Protein AF-0000000080695507 (afdb_homodimer)

Organism: NCBI:txid629263

Structure (mmCIF, N/CA/C/O backbone):
data_AF-0000000080695507-model_v1
#
loop_
_entity.id
_entity.type
_entity.pdbx_description
1 polymer Oxidoreductase
#
loop_
_atom_site.group_PDB
_atom_site.id
_atom_site.type_symbol
_atom_site.label_atom_id
_atom_site.label_alt_id
_atom_site.label_comp_id
_atom_site.label_asym_id
_atom_site.label_entity_id
_atom_site.label_seq_id
_atom_site.pdbx_PDB_ins_code
_atom_site.Cartn_x
_atom_site.Cartn_y
_atom_site.Cartn_z
_atom_site.occupancy
_atom_site.B_iso_or_equiv
_atom_site.auth_seq_id
_atom_site.auth_comp_id
_atom_site.auth_asym_id
_atom_site.auth_atom_id
_atom_site.pdbx_PDB_model_num
ATOM 1 N N . MET A 1 1 ? 16.172 -5.004 -8.984 1 94.5 1 MET A N 1
ATOM 2 C CA . MET A 1 1 ? 16.5 -4.332 -7.727 1 94.5 1 MET A CA 1
ATOM 3 C C . MET A 1 1 ? 15.461 -4.664 -6.656 1 94.5 1 MET A C 1
ATOM 5 O O . MET A 1 1 ? 14.266 -4.727 -6.941 1 94.5 1 MET A O 1
ATOM 9 N N . VAL A 1 2 ? 16 -4.938 -5.422 1 96.62 2 VAL A N 1
ATOM 10 C CA . VAL A 1 2 ? 15.141 -5.344 -4.32 1 96.62 2 VAL A CA 1
ATOM 11 C C . VAL A 1 2 ? 15.328 -4.398 -3.135 1 96.62 2 VAL A C 1
ATOM 13 O O . VAL A 1 2 ? 16.453 -4.172 -2.688 1 96.62 2 VAL A O 1
ATOM 16 N N . TYR A 1 3 ? 14.297 -3.775 -2.689 1 97.5 3 TYR A N 1
ATOM 17 C CA . TYR A 1 3 ? 14.227 -3.055 -1.424 1 97.5 3 TYR A CA 1
ATOM 18 C C . TYR A 1 3 ? 13.25 -3.729 -0.467 1 97.5 3 TYR A C 1
ATOM 20 O O . TYR A 1 3 ? 12.172 -4.164 -0.875 1 97.5 3 TYR A O 1
ATOM 28 N N . ALA A 1 4 ? 13.602 -3.768 0.779 1 96.38 4 ALA A N 1
ATOM 29 C CA . ALA A 1 4 ? 12.688 -4.445 1.697 1 96.38 4 ALA A CA 1
ATOM 30 C C . ALA A 1 4 ? 12.773 -3.842 3.098 1 96.38 4 ALA A C 1
ATOM 32 O O . ALA A 1 4 ? 13.789 -3.246 3.463 1 96.38 4 ALA A O 1
ATOM 33 N N . GLU A 1 5 ? 11.703 -3.951 3.791 1 93 5 GLU A N 1
ATOM 34 C CA . GLU A 1 5 ? 11.57 -3.564 5.191 1 93 5 GLU A CA 1
ATOM 35 C C . GLU A 1 5 ? 10.984 -4.703 6.023 1 93 5 GLU A C 1
ATOM 37 O O . GLU A 1 5 ? 10.078 -5.41 5.566 1 93 5 GLU A O 1
ATOM 42 N N . LEU A 1 6 ? 11.492 -4.824 7.164 1 86.12 6 LEU A N 1
ATOM 43 C CA . LEU A 1 6 ? 10.977 -5.801 8.117 1 86.12 6 LEU A CA 1
ATOM 44 C C . LEU A 1 6 ? 10.75 -5.164 9.484 1 86.12 6 LEU A C 1
ATOM 46 O O . LEU A 1 6 ? 11.602 -4.418 9.969 1 86.12 6 LEU A O 1
ATOM 50 N N . GLN A 1 7 ? 9.57 -5.332 9.938 1 80.88 7 GLN A N 1
ATOM 51 C CA . GLN A 1 7 ? 9.25 -4.84 11.273 1 80.88 7 GLN A CA 1
ATOM 52 C C . GLN A 1 7 ? 8.859 -5.984 12.203 1 80.88 7 GLN A C 1
ATOM 54 O O . GLN A 1 7 ? 8.133 -6.898 11.797 1 80.88 7 GLN A O 1
ATOM 59 N N . PHE A 1 8 ? 9.422 -5.898 13.359 1 71.44 8 PHE A N 1
ATOM 60 C CA . PHE A 1 8 ? 9.117 -6.898 14.375 1 71.44 8 PHE A CA 1
ATOM 61 C C . PHE A 1 8 ? 8.25 -6.305 15.477 1 71.44 8 PHE A C 1
ATOM 63 O O . PHE A 1 8 ? 8.305 -5.102 15.734 1 71.44 8 PHE A O 1
ATOM 70 N N . ALA A 1 9 ? 7.188 -6.949 16.031 1 60.75 9 ALA A N 1
ATOM 71 C CA . ALA A 1 9 ? 6.348 -6.441 17.109 1 60.75 9 ALA A CA 1
ATOM 72 C C . ALA A 1 9 ? 7.191 -5.988 18.297 1 60.75 9 ALA A C 1
ATOM 74 O O . ALA A 1 9 ? 6.969 -4.906 18.859 1 60.75 9 ALA A O 1
ATOM 75 N N . ALA A 1 10 ? 7.84 -6.836 18.906 1 59.22 10 ALA A N 1
ATOM 76 C CA . ALA A 1 10 ? 8.805 -6.578 19.969 1 59.22 10 ALA A CA 1
ATOM 77 C C . ALA A 1 10 ? 10.195 -7.062 19.578 1 59.22 10 ALA A C 1
ATOM 79 O O . ALA A 1 10 ? 10.336 -8.055 18.844 1 59.22 10 ALA A O 1
ATOM 80 N N . PRO A 1 11 ? 11.086 -6.035 19.891 1 57.84 11 PRO A N 1
ATOM 81 C CA . PRO A 1 11 ? 12.461 -6.414 19.562 1 57.84 11 PRO A CA 1
ATOM 82 C C . PRO A 1 11 ? 12.742 -7.895 19.812 1 57.84 11 PRO A C 1
ATOM 84 O O . PRO A 1 11 ? 13.562 -8.5 19.125 1 57.84 11 PRO A O 1
ATOM 87 N N . GLN A 1 12 ? 12.031 -8.305 20.844 1 56.56 12 GLN A N 1
ATOM 88 C CA . GLN A 1 12 ? 12.336 -9.68 21.234 1 56.56 12 GLN A CA 1
ATOM 89 C C . GLN A 1 12 ? 11.578 -10.68 20.359 1 56.56 12 GLN A C 1
ATOM 91 O O . GLN A 1 12 ? 11.82 -11.883 20.438 1 56.56 12 GLN A O 1
ATOM 96 N N . ASP A 1 13 ? 10.727 -10.133 19.656 1 57.31 13 ASP A N 1
ATOM 97 C CA . ASP A 1 13 ? 9.867 -11.055 18.922 1 57.31 13 ASP A CA 1
ATOM 98 C C . ASP A 1 13 ? 10.562 -11.555 17.656 1 57.31 13 ASP A C 1
ATOM 100 O O . ASP A 1 13 ? 11.258 -10.789 16.969 1 57.31 13 ASP A O 1
ATOM 104 N N . GLU A 1 14 ? 10.695 -12.891 17.531 1 54.81 14 GLU A N 1
ATOM 105 C CA . GLU A 1 14 ? 11.328 -13.609 16.422 1 54.81 14 GLU A CA 1
ATOM 106 C C . GLU A 1 14 ? 10.5 -13.508 15.148 1 54.81 14 GLU A C 1
ATOM 108 O O . GLU A 1 14 ? 11.031 -13.633 14.047 1 54.81 14 GLU A O 1
ATOM 113 N N . LEU A 1 15 ? 9.312 -13.328 15.336 1 55.72 15 LEU A N 1
ATOM 114 C CA . LEU A 1 15 ? 8.5 -13.414 14.125 1 55.72 15 LEU A CA 1
ATOM 115 C C . LEU A 1 15 ? 8.297 -12.031 13.516 1 55.72 15 LEU A C 1
ATOM 117 O O . LEU A 1 15 ? 8.008 -11.062 14.219 1 55.72 15 LEU A O 1
ATOM 121 N N . ASP A 1 16 ? 8.75 -11.961 12.359 1 56.75 16 ASP A N 1
ATOM 122 C CA . 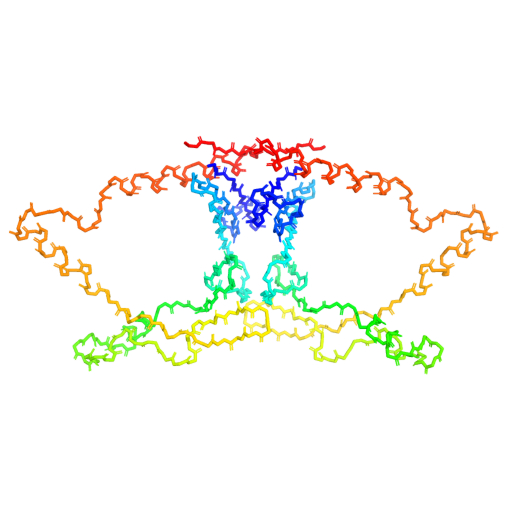ASP A 1 16 ? 8.43 -10.773 11.57 1 56.75 16 ASP A CA 1
ATOM 123 C C . ASP A 1 16 ? 6.934 -10.492 11.578 1 56.75 16 ASP A C 1
ATOM 125 O O . ASP A 1 16 ? 6.125 -11.391 11.32 1 56.75 16 ASP A O 1
ATOM 129 N N . HIS A 1 17 ? 6.57 -9.336 12.031 1 75.06 17 HIS A N 1
ATOM 130 C CA . HIS A 1 17 ? 5.137 -9.109 12.133 1 75.06 17 HIS A CA 1
ATOM 131 C C . HIS A 1 17 ? 4.625 -8.297 10.945 1 75.06 17 HIS A C 1
ATOM 133 O O . HIS A 1 17 ? 3.449 -8.398 10.578 1 75.06 17 HIS A O 1
ATOM 139 N N . THR A 1 18 ? 5.488 -7.508 10.375 1 82.94 18 THR A N 1
ATOM 140 C CA . THR A 1 18 ? 5.09 -6.75 9.195 1 82.94 18 THR A CA 1
ATOM 141 C C . THR A 1 18 ? 6.254 -6.625 8.219 1 82.94 18 THR A C 1
ATOM 143 O O . THR A 1 18 ? 7.398 -6.418 8.633 1 82.94 18 THR A O 1
ATOM 146 N N . PHE A 1 19 ? 6.027 -6.906 6.914 1 89.62 19 PHE A N 1
ATOM 147 C CA . PHE A 1 19 ? 7.086 -6.746 5.922 1 89.62 19 PHE A CA 1
ATOM 148 C C . PHE A 1 19 ? 6.582 -5.973 4.711 1 89.62 19 PHE A C 1
ATOM 150 O O . PHE A 1 19 ? 5.375 -5.93 4.453 1 89.62 19 PHE A O 1
ATOM 157 N N . PHE A 1 20 ? 7.469 -5.344 4.051 1 93.31 20 PHE A N 1
ATOM 158 C CA . PHE A 1 20 ? 7.281 -4.691 2.76 1 93.31 20 PHE A CA 1
ATOM 159 C C . PHE A 1 20 ? 8.453 -4.984 1.827 1 93.31 20 PHE A C 1
ATOM 161 O O . PHE A 1 20 ? 9.609 -4.906 2.236 1 93.31 20 PHE A O 1
ATOM 168 N N . VAL A 1 21 ? 8.133 -5.391 0.614 1 95.94 21 VAL A N 1
ATOM 169 C CA . VAL A 1 21 ? 9.148 -5.629 -0.401 1 95.94 21 VAL A CA 1
ATOM 170 C C . VAL A 1 21 ? 8.781 -4.891 -1.687 1 95.94 21 VAL A C 1
ATOM 172 O O . VAL A 1 21 ? 7.641 -4.965 -2.146 1 95.94 21 VAL A O 1
ATOM 175 N N . SER A 1 22 ? 9.742 -4.176 -2.203 1 96.88 22 SER A N 1
ATOM 176 C CA . SER A 1 22 ? 9.617 -3.559 -3.52 1 96.88 22 SER A CA 1
ATOM 177 C C . SER A 1 22 ? 10.594 -4.172 -4.512 1 96.88 22 SER A C 1
ATOM 179 O O . SER A 1 22 ? 11.797 -4.25 -4.234 1 96.88 22 SER A O 1
ATOM 181 N N . LEU A 1 23 ? 10.055 -4.637 -5.609 1 96.62 23 LEU A N 1
ATOM 182 C CA . LEU A 1 23 ? 10.852 -5.215 -6.684 1 96.62 23 LEU A CA 1
ATOM 183 C C . LEU A 1 23 ? 10.758 -4.363 -7.945 1 96.62 23 LEU A C 1
ATOM 185 O O . LEU A 1 23 ? 9.664 -4.098 -8.445 1 96.62 23 LEU A O 1
ATOM 189 N N . SER A 1 24 ? 11.883 -3.924 -8.398 1 94.38 24 SER A N 1
ATOM 190 C CA . SER A 1 24 ? 11.961 -3.303 -9.719 1 94.38 24 SER A CA 1
ATOM 191 C C . SER A 1 24 ? 12.484 -4.285 -10.758 1 94.38 24 SER A C 1
ATOM 193 O O . SER A 1 24 ? 13.625 -4.738 -10.68 1 94.38 24 SER A O 1
ATOM 195 N N . HIS A 1 25 ? 11.602 -4.527 -11.742 1 94.44 25 HIS A N 1
ATOM 196 C CA . HIS A 1 25 ? 11.938 -5.527 -12.742 1 94.44 25 HIS A CA 1
ATOM 197 C C . HIS A 1 25 ? 12.602 -4.891 -13.961 1 94.44 25 HIS A C 1
ATOM 199 O O . HIS A 1 25 ? 12.422 -3.697 -14.219 1 94.44 25 HIS A O 1
ATOM 205 N N . ALA A 1 26 ? 13.312 -5.754 -14.727 1 92.12 26 ALA A N 1
ATOM 206 C CA . ALA A 1 26 ? 14 -5.293 -15.93 1 92.12 26 ALA A CA 1
ATOM 207 C C . ALA A 1 26 ? 13.008 -4.734 -16.938 1 92.12 26 ALA A C 1
ATOM 209 O O . ALA A 1 26 ? 13.352 -3.85 -17.734 1 92.12 26 ALA A O 1
ATOM 210 N N . SER A 1 27 ? 11.812 -5.137 -16.984 1 91 27 SER A N 1
ATOM 211 C CA . SER A 1 27 ? 10.766 -4.723 -17.922 1 91 27 SER A CA 1
ATOM 212 C C . SER A 1 27 ? 10.266 -3.318 -17.609 1 91 27 SER A C 1
ATOM 214 O O . SER A 1 27 ? 9.523 -2.729 -18.391 1 91 27 SER A O 1
ATOM 216 N N . GLY A 1 28 ? 10.594 -2.777 -16.422 1 88.31 28 GLY A N 1
ATOM 217 C CA . GLY A 1 28 ? 10.078 -1.486 -15.992 1 88.31 28 GLY A CA 1
ATOM 218 C C . GLY A 1 28 ? 8.945 -1.6 -14.992 1 88.31 28 GLY A C 1
ATOM 219 O O . GLY A 1 28 ? 8.523 -0.601 -14.398 1 88.31 28 GLY A O 1
ATOM 220 N N . VAL A 1 29 ? 8.461 -2.775 -14.797 1 91.25 29 VAL A N 1
ATOM 221 C CA . VAL A 1 29 ? 7.367 -3.014 -13.859 1 91.25 29 VAL A CA 1
ATOM 222 C C . VAL A 1 29 ? 7.891 -2.969 -12.43 1 91.25 29 VAL A C 1
ATOM 224 O O . VAL A 1 29 ? 8.992 -3.445 -12.156 1 91.25 29 VAL A O 1
ATOM 227 N N . THR A 1 30 ? 7.152 -2.354 -11.547 1 93.12 30 THR A N 1
ATOM 228 C CA . THR A 1 30 ? 7.438 -2.396 -10.117 1 93.12 30 THR A CA 1
ATOM 229 C C . THR A 1 30 ? 6.398 -3.238 -9.383 1 93.12 30 THR A C 1
ATOM 231 O O . THR A 1 30 ? 5.195 -3.094 -9.617 1 93.12 30 THR A O 1
ATOM 234 N N . SER A 1 31 ? 6.848 -4.168 -8.539 1 95.44 31 SER A N 1
ATOM 235 C CA . SER A 1 31 ? 5.965 -4.973 -7.695 1 95.44 31 SER A CA 1
ATOM 236 C C . SER A 1 31 ? 6.156 -4.645 -6.219 1 95.44 31 SER A C 1
ATOM 238 O O . SER A 1 31 ? 7.289 -4.586 -5.734 1 95.44 31 SER A O 1
ATOM 240 N N . HIS A 1 32 ? 5.066 -4.395 -5.562 1 94.38 32 HIS A N 1
ATOM 241 C CA . HIS A 1 32 ? 5.07 -4.234 -4.113 1 94.38 32 HIS A CA 1
ATOM 242 C C . HIS A 1 32 ? 4.406 -5.422 -3.424 1 94.38 32 HIS A C 1
ATOM 244 O O . HIS A 1 32 ? 3.301 -5.82 -3.795 1 94.38 32 HIS A O 1
ATOM 250 N N . LEU A 1 33 ? 5.082 -5.984 -2.484 1 93.44 33 LEU A N 1
ATOM 251 C CA . LEU A 1 33 ? 4.551 -7.047 -1.637 1 93.44 33 LEU A CA 1
ATOM 252 C C . LEU A 1 33 ? 4.559 -6.629 -0.171 1 93.44 33 LEU A C 1
ATOM 254 O O . LEU A 1 33 ? 5.543 -6.066 0.314 1 93.44 33 LEU A O 1
ATOM 258 N N . SER A 1 34 ? 3.418 -6.809 0.44 1 90.31 34 SER A N 1
ATOM 259 C CA . SER A 1 34 ? 3.385 -6.488 1.864 1 90.31 34 SER A CA 1
ATOM 260 C C . SER A 1 34 ? 2.51 -7.477 2.629 1 90.31 34 SER A C 1
ATOM 262 O O . SER A 1 34 ? 1.665 -8.156 2.039 1 90.31 34 SER A O 1
ATOM 264 N N . GLY A 1 35 ? 2.82 -7.582 3.873 1 85.44 35 GLY A N 1
ATOM 265 C CA . GLY A 1 35 ? 2.055 -8.422 4.777 1 85.44 35 GLY A CA 1
ATOM 266 C C . GLY A 1 35 ? 2.268 -8.078 6.238 1 85.44 35 GLY A C 1
ATOM 267 O O . GLY A 1 35 ? 3.307 -7.531 6.609 1 85.44 35 GLY A O 1
ATOM 268 N N . SER A 1 36 ? 1.213 -8.359 7.043 1 80.25 36 SER A N 1
ATOM 269 C CA . SER A 1 36 ? 1.308 -8.117 8.477 1 80.25 36 SER A CA 1
ATOM 270 C C . SER A 1 36 ? 0.531 -9.172 9.266 1 80.25 36 SER A C 1
ATOM 272 O O . SER A 1 36 ? -0.585 -9.531 8.891 1 80.25 36 SER A O 1
ATOM 274 N N . CYS A 1 37 ? 1.239 -9.68 10.219 1 74.5 37 CYS A N 1
ATOM 275 C CA . CYS A 1 37 ? 0.566 -10.625 11.109 1 74.5 37 CYS A CA 1
ATOM 276 C C . CYS A 1 37 ? -0.162 -9.891 12.227 1 74.5 37 CYS A C 1
ATOM 278 O O . CYS A 1 37 ? -0.832 -10.523 13.055 1 74.5 37 CYS A O 1
ATOM 280 N N . LEU A 1 38 ? 0.01 -8.617 12.398 1 68.56 38 LEU A N 1
ATOM 281 C CA . LEU A 1 38 ? -0.544 -7.867 13.516 1 68.56 38 LEU A CA 1
ATOM 282 C C . LEU A 1 38 ? -1.944 -7.359 13.188 1 68.56 38 LEU A C 1
ATOM 284 O O . LEU A 1 38 ? -2.805 -7.293 14.07 1 68.56 38 LEU A O 1
ATOM 288 N N . GLN A 1 39 ? -2.061 -6.859 12.039 1 63.38 39 GLN A N 1
ATOM 289 C CA .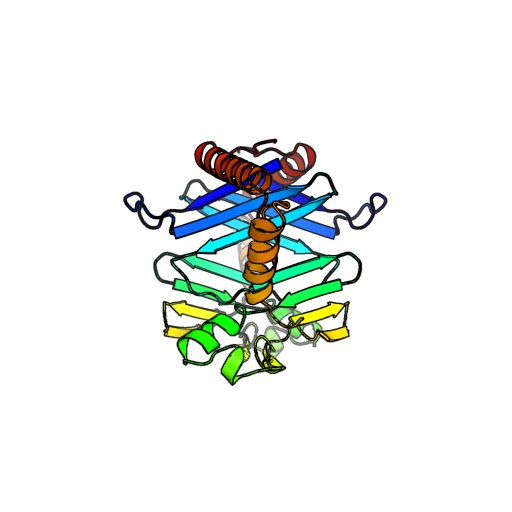 GLN A 1 39 ? -3.316 -6.148 11.82 1 63.38 39 GLN A CA 1
ATOM 290 C C . GLN A 1 39 ? -4.031 -6.66 10.578 1 63.38 39 GLN A C 1
ATOM 292 O O . GLN A 1 39 ? -3.398 -6.902 9.547 1 63.38 39 GLN A O 1
ATOM 297 N N . ASN A 1 40 ? -5.258 -6.984 10.875 1 61 40 ASN A N 1
ATOM 298 C CA . ASN A 1 40 ? -6.168 -7.355 9.797 1 61 40 ASN A CA 1
ATOM 299 C C . ASN A 1 40 ? -6.738 -6.125 9.102 1 61 40 ASN A C 1
ATOM 301 O O . ASN A 1 40 ? -7.512 -5.367 9.688 1 61 40 ASN A O 1
ATOM 305 N N . SER A 1 41 ? -5.988 -5.379 8.422 1 61.75 41 SER A N 1
ATOM 306 C CA . SER A 1 41 ? -6.66 -4.332 7.652 1 61.75 41 SER A CA 1
ATOM 307 C C . SER A 1 41 ? -6.824 -4.746 6.195 1 61.75 41 SER A C 1
ATOM 309 O O . SER A 1 41 ? -5.871 -5.188 5.555 1 61.75 41 SER A O 1
ATOM 311 N N . ALA A 1 42 ? -8.078 -4.602 5.797 1 64.31 42 ALA A N 1
ATOM 312 C CA . ALA A 1 42 ? -8.508 -5.055 4.477 1 64.31 42 ALA A CA 1
ATOM 313 C C . ALA A 1 42 ? -7.746 -4.324 3.373 1 64.31 42 ALA A C 1
ATOM 315 O O . ALA A 1 42 ? -7.641 -3.098 3.389 1 64.31 42 ALA A O 1
ATOM 316 N N . LYS A 1 43 ? -6.859 -4.977 2.656 1 75.12 43 LYS A N 1
ATOM 317 C CA . LYS A 1 43 ? -6.285 -4.555 1.382 1 75.12 43 LYS A CA 1
ATOM 318 C C . LYS A 1 43 ? -6.578 -5.57 0.281 1 75.12 43 LYS A C 1
ATOM 320 O O . LYS A 1 43 ? -6.84 -6.742 0.563 1 75.12 43 LYS A O 1
ATOM 325 N N . PRO A 1 44 ? -6.656 -4.91 -0.936 1 83.75 44 PRO A N 1
ATOM 326 C CA . PRO A 1 44 ? -6.805 -5.898 -2.008 1 83.75 44 PRO A CA 1
ATOM 327 C C . PRO A 1 44 ? -5.695 -6.945 -2.006 1 83.75 44 PRO A C 1
ATOM 329 O O . PRO A 1 44 ? -4.543 -6.625 -1.699 1 83.75 44 PRO A O 1
ATOM 332 N N . ARG A 1 45 ? -6.152 -8.172 -2.291 1 88.25 45 ARG A N 1
ATOM 333 C CA . ARG A 1 45 ? -5.176 -9.25 -2.451 1 88.25 45 ARG A CA 1
ATOM 334 C C . ARG A 1 45 ? -4.199 -8.938 -3.578 1 88.25 45 ARG A C 1
ATOM 336 O O . ARG A 1 45 ? -2.988 -9.117 -3.426 1 88.25 45 ARG A O 1
ATOM 343 N N . PHE A 1 46 ? -4.836 -8.477 -4.68 1 91.69 46 PHE A N 1
ATOM 344 C CA . PHE A 1 46 ? -4.035 -8.055 -5.82 1 91.69 46 PHE A CA 1
ATOM 345 C C . PHE A 1 46 ? -4.52 -6.711 -6.355 1 91.69 46 PHE A C 1
ATOM 347 O O . PHE A 1 46 ? -5.727 -6.465 -6.426 1 91.69 46 PHE A O 1
ATOM 354 N N . ARG A 1 47 ? -3.559 -5.957 -6.703 1 90.69 47 ARG A N 1
ATOM 355 C CA . ARG A 1 47 ? -3.818 -4.73 -7.453 1 90.69 47 ARG A CA 1
ATOM 356 C C . ARG A 1 47 ? -2.795 -4.543 -8.57 1 90.69 47 ARG A C 1
ATOM 358 O O . ARG A 1 47 ? -1.591 -4.672 -8.344 1 90.69 47 ARG A O 1
ATOM 365 N N . VAL A 1 48 ? -3.312 -4.387 -9.742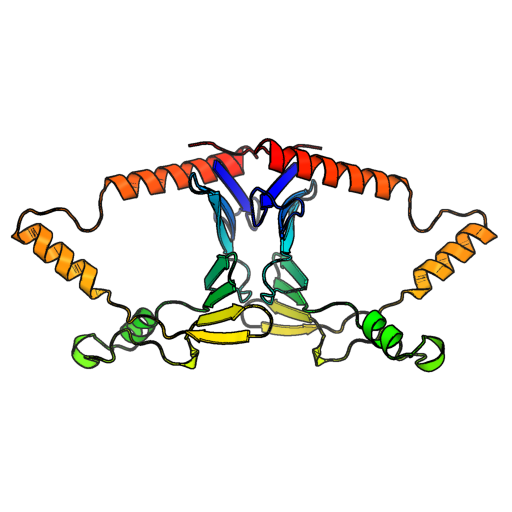 1 90.88 48 VAL A N 1
ATOM 366 C CA . VAL A 1 48 ? -2.467 -4.137 -10.906 1 90.88 48 VAL A CA 1
ATOM 367 C C . VAL A 1 48 ? -2.859 -2.809 -11.555 1 90.88 48 VAL A C 1
ATOM 369 O O . VAL A 1 48 ? -4.027 -2.594 -11.883 1 90.88 48 VAL A O 1
ATOM 372 N N . SER A 1 49 ? -1.893 -2.023 -11.648 1 88.25 49 SER A N 1
ATOM 373 C CA . SER A 1 49 ? -2.137 -0.72 -12.258 1 88.25 49 SER A CA 1
ATOM 374 C C . SER A 1 49 ? -1.316 -0.544 -13.539 1 88.25 49 SER A C 1
ATOM 376 O O . SER A 1 49 ? -0.153 -0.949 -13.594 1 88.25 49 SER A O 1
ATOM 378 N N . GLY A 1 50 ? -1.988 0.022 -14.508 1 84.38 50 GLY A N 1
ATOM 379 C CA . GLY A 1 50 ? -1.328 0.332 -15.766 1 84.38 50 GLY A CA 1
ATOM 380 C C . GLY A 1 50 ? -1.865 1.586 -16.438 1 84.38 50 GLY A C 1
ATOM 381 O O . GLY A 1 50 ? -2.676 2.307 -15.844 1 84.38 50 GLY A O 1
ATOM 382 N N . ALA A 1 51 ? -1.353 1.865 -17.641 1 81.25 51 ALA A N 1
ATOM 383 C CA . ALA A 1 51 ? -1.676 3.08 -18.375 1 81.25 51 ALA A CA 1
ATOM 384 C C . ALA A 1 51 ? -3.168 3.152 -18.688 1 81.25 51 ALA A C 1
ATOM 386 O O . ALA A 1 51 ? -3.734 4.242 -18.797 1 81.25 51 ALA A O 1
ATOM 387 N N . LYS A 1 52 ? -3.807 2.006 -18.75 1 84.06 52 LYS A N 1
ATOM 388 C CA . LYS A 1 52 ? -5.188 1.995 -19.219 1 84.06 52 LYS A CA 1
ATOM 389 C C . LYS A 1 52 ? -6.152 1.679 -18.078 1 84.06 52 LYS A C 1
ATOM 391 O O . LYS A 1 52 ? -7.336 1.42 -18.312 1 84.06 52 LYS A O 1
ATOM 396 N N . GLY A 1 53 ? -5.629 1.603 -16.891 1 85.94 53 GLY A N 1
ATOM 397 C CA . GLY A 1 53 ? -6.547 1.373 -15.797 1 85.94 53 GLY A CA 1
ATOM 398 C C . GLY A 1 53 ? -5.938 0.551 -14.672 1 85.94 53 GLY A C 1
ATOM 399 O O . GLY A 1 53 ? -4.723 0.339 -14.641 1 85.94 53 GLY A O 1
ATOM 400 N N . CYS A 1 54 ? -6.84 0.177 -13.734 1 89.25 54 CYS A N 1
ATOM 401 C CA . CYS A 1 54 ? -6.414 -0.583 -12.562 1 89.25 54 CYS A CA 1
ATOM 402 C C . CYS A 1 54 ? -7.348 -1.763 -12.312 1 89.25 54 CYS A C 1
ATOM 404 O O . CYS A 1 54 ? -8.562 -1.636 -12.438 1 89.25 54 CYS A O 1
ATOM 406 N N . TYR A 1 55 ? -6.711 -2.838 -12.078 1 91.5 55 TYR A N 1
ATOM 407 C CA . TYR A 1 55 ? -7.453 -4.023 -11.672 1 91.5 55 TYR A CA 1
ATOM 408 C C . TYR A 1 55 ? -7.141 -4.383 -10.219 1 91.5 55 TYR A C 1
ATOM 410 O O . TYR A 1 55 ? -5.98 -4.363 -9.805 1 91.5 55 TYR A O 1
ATOM 418 N N . SER A 1 56 ? -8.211 -4.652 -9.445 1 91.5 56 SER A N 1
ATOM 419 C CA . SER A 1 56 ? -8.016 -5.094 -8.07 1 91.5 56 SER A CA 1
ATOM 420 C C . SER A 1 56 ? -8.961 -6.234 -7.715 1 91.5 56 SER A C 1
ATOM 422 O O . SER A 1 56 ? -10.078 -6.312 -8.242 1 91.5 56 SER A O 1
ATOM 424 N N . VAL A 1 57 ? -8.508 -7.098 -6.883 1 91.69 57 VAL A N 1
ATOM 425 C CA . VAL A 1 57 ? -9.328 -8.211 -6.418 1 91.69 57 VAL A CA 1
ATOM 426 C C . VAL A 1 57 ? -9.023 -8.5 -4.953 1 91.69 57 VAL A C 1
ATOM 428 O O . VAL A 1 57 ? -7.863 -8.438 -4.531 1 91.69 57 VAL A O 1
ATOM 431 N N . ASP A 1 58 ? -10.125 -8.781 -4.254 1 87.62 58 ASP A N 1
ATOM 432 C CA . ASP A 1 58 ? -9.977 -9.07 -2.83 1 87.62 58 ASP A CA 1
ATOM 433 C C . ASP A 1 58 ? -10 -10.578 -2.566 1 87.62 58 ASP A C 1
ATOM 435 O O . ASP A 1 58 ? -10.445 -11.352 -3.412 1 87.62 58 ASP A O 1
ATOM 439 N N . GLY A 1 59 ? -9.5 -10.969 -1.463 1 83.56 59 GLY A N 1
ATOM 440 C CA . GLY A 1 59 ? -9.68 -12.32 -0.956 1 83.56 59 GLY A CA 1
ATOM 441 C C . GLY A 1 59 ? -8.789 -13.344 -1.637 1 83.56 59 GLY A C 1
ATOM 442 O O . GLY A 1 59 ? -8.031 -13 -2.551 1 83.56 59 GLY A O 1
ATOM 443 N N . LEU A 1 60 ? -8.82 -14.633 -1.165 1 83.31 60 LEU A N 1
ATOM 444 C CA . LEU A 1 60 ? -8.07 -15.773 -1.68 1 83.31 60 LEU A CA 1
ATOM 445 C C . LEU A 1 60 ? -8.938 -16.625 -2.592 1 83.31 60 LEU A C 1
ATOM 447 O O . LEU A 1 60 ? -10.156 -16.469 -2.627 1 83.31 60 LEU A O 1
ATOM 451 N N . ASP A 1 61 ? -8.266 -17.484 -3.361 1 84.19 61 ASP A N 1
ATOM 452 C CA . ASP A 1 61 ? -8.977 -18.453 -4.191 1 84.19 61 ASP A CA 1
ATOM 453 C C . ASP A 1 61 ? -9.977 -19.25 -3.367 1 84.19 61 ASP A C 1
ATOM 455 O O . ASP A 1 61 ? -9.664 -19.703 -2.266 1 84.19 61 ASP A O 1
ATOM 459 N N . GLY A 1 62 ? -11.195 -19.469 -3.881 1 85.06 62 GLY A N 1
ATOM 460 C CA . GLY A 1 62 ? -12.297 -20.094 -3.168 1 85.06 62 GLY A CA 1
ATOM 461 C C . GLY A 1 62 ? -12.141 -21.594 -3.006 1 85.06 62 GLY A C 1
ATOM 462 O O . GLY A 1 62 ? -12.875 -22.219 -2.246 1 85.06 62 GLY A O 1
ATOM 463 N N . GLN A 1 63 ? -11.234 -22.156 -3.654 1 86.81 63 GLN A N 1
ATOM 464 C CA . GLN A 1 63 ? -11.078 -23.609 -3.625 1 86.81 63 GLN A CA 1
ATOM 465 C C . GLN A 1 63 ? -10.688 -24.094 -2.232 1 86.81 63 GLN A C 1
ATOM 467 O O . GLN A 1 63 ? -11.086 -25.188 -1.812 1 86.81 63 GLN A O 1
ATOM 472 N N . GLU A 1 64 ? -9.922 -23.281 -1.604 1 86.56 64 GLU A N 1
ATOM 473 C CA . GLU A 1 64 ? -9.516 -23.672 -0.257 1 86.56 64 GLU A CA 1
ATOM 474 C C . GLU A 1 64 ? -10.719 -23.797 0.672 1 86.56 64 GLU A C 1
ATOM 476 O O . GLU A 1 64 ? -10.875 -24.812 1.361 1 86.56 64 GLU A O 1
ATOM 481 N N . GLU A 1 65 ? -11.438 -22.781 0.645 1 86.88 65 GLU A N 1
ATOM 482 C CA . GLU A 1 65 ? -12.648 -22.797 1.469 1 86.88 65 GLU A CA 1
ATOM 483 C C . GLU A 1 65 ? -13.562 -23.953 1.097 1 86.88 65 GLU A C 1
ATOM 485 O O . GLU A 1 65 ? -14.148 -24.594 1.973 1 86.88 65 GLU A O 1
ATOM 490 N N . ALA A 1 66 ? -13.742 -24.219 -0.151 1 88.69 66 ALA A N 1
ATOM 491 C CA . ALA A 1 66 ? -14.562 -25.344 -0.614 1 88.69 66 ALA A CA 1
ATOM 492 C C . ALA A 1 66 ? -14.016 -26.672 -0.116 1 88.69 66 ALA A C 1
ATOM 494 O O . ALA A 1 66 ? -14.773 -27.531 0.345 1 88.69 66 ALA A O 1
ATOM 495 N N . ALA A 1 67 ? -12.688 -26.797 -0.186 1 89.19 67 ALA A N 1
ATOM 496 C CA . ALA A 1 67 ? -12.047 -28.031 0.269 1 89.19 67 ALA A CA 1
ATOM 497 C C . ALA A 1 67 ? -12.258 -28.234 1.767 1 89.19 67 ALA A C 1
ATOM 499 O O . ALA A 1 67 ? -12.539 -29.344 2.213 1 89.19 67 ALA A O 1
ATOM 500 N N . PHE A 1 68 ? -12.133 -27.172 2.457 1 91.44 68 PHE A N 1
ATOM 501 C CA . PHE A 1 68 ? -12.328 -27.25 3.9 1 91.44 68 PHE A CA 1
ATOM 502 C C . PHE A 1 68 ? -13.773 -27.594 4.238 1 91.44 68 PHE A C 1
ATOM 504 O O . PHE A 1 68 ? -14.047 -28.219 5.266 1 91.44 68 PHE A O 1
ATOM 511 N N . ALA A 1 69 ? -14.719 -27.203 3.412 1 93 69 ALA A N 1
ATOM 512 C CA . ALA A 1 69 ? -16.141 -27.484 3.598 1 93 69 ALA A CA 1
ATOM 513 C C . ALA A 1 69 ? -16.469 -28.922 3.162 1 93 69 ALA A C 1
ATOM 515 O O . ALA A 1 69 ? -17.641 -29.328 3.184 1 93 69 ALA A O 1
ATOM 516 N N . GLY A 1 70 ? -15.453 -29.641 2.707 1 93.06 70 GLY A N 1
ATOM 517 C CA . GLY A 1 70 ? -15.633 -31.031 2.369 1 93.06 70 GLY A CA 1
ATOM 518 C C . GLY A 1 70 ? -16 -31.25 0.913 1 93.06 70 GLY A C 1
ATOM 519 O O . GLY A 1 70 ? -16.328 -32.375 0.51 1 93.06 70 GLY A O 1
ATOM 520 N N . LEU A 1 71 ? -16.016 -30.219 0.231 1 91.94 71 LEU A N 1
ATOM 521 C CA . LEU A 1 71 ? -16.312 -30.344 -1.192 1 91.94 71 LEU A CA 1
ATOM 522 C C . LEU A 1 71 ? -15.07 -30.734 -1.977 1 91.94 71 LEU A C 1
ATOM 524 O O . LEU A 1 71 ? -13.945 -30.469 -1.537 1 91.94 71 LEU A O 1
ATOM 528 N N . THR A 1 72 ? -15.266 -31.438 -3.074 1 90.56 72 THR A N 1
ATOM 529 C CA . THR A 1 72 ? -14.18 -31.906 -3.924 1 90.56 72 THR A CA 1
ATOM 530 C C . THR A 1 72 ? -14.461 -31.578 -5.391 1 90.56 72 THR A C 1
ATOM 532 O O . THR A 1 72 ? -15.594 -31.281 -5.754 1 90.56 72 THR A O 1
ATOM 535 N N . PRO A 1 73 ? -13.328 -31.578 -6.234 1 89.38 73 PRO A N 1
ATOM 536 C CA . PRO A 1 73 ? -13.57 -31.438 -7.672 1 89.38 73 PRO A CA 1
ATOM 537 C C . PRO A 1 73 ? -14.594 -32.438 -8.203 1 89.38 73 PRO A C 1
ATOM 539 O O . PRO A 1 73 ? -15.375 -32.125 -9.094 1 89.38 73 PRO A O 1
ATOM 542 N N . LYS A 1 74 ? -14.523 -33.594 -7.637 1 90.5 74 LYS A N 1
ATOM 543 C CA . LYS A 1 74 ? -15.469 -34.625 -8.062 1 90.5 74 LYS A CA 1
ATOM 544 C C . LYS A 1 74 ? -16.891 -34.219 -7.695 1 90.5 74 LYS A C 1
ATOM 546 O O . LYS A 1 74 ? -17.812 -34.344 -8.516 1 90.5 74 LYS A O 1
ATOM 551 N N . SER A 1 75 ? -17.109 -33.781 -6.523 1 92.69 75 SER A N 1
ATOM 552 C CA . SER A 1 75 ? -18.453 -33.438 -6.051 1 92.69 75 SER A CA 1
ATOM 553 C C . SER A 1 75 ? -19 -32.188 -6.734 1 92.69 75 SER A C 1
ATOM 555 O O . SER A 1 75 ? -20.203 -32.094 -6.961 1 92.69 75 SER A O 1
ATOM 557 N N . GLU A 1 76 ? -18.141 -31.266 -7.059 1 90.75 76 GLU A N 1
ATOM 558 C CA . GLU A 1 76 ? -18.578 -29.953 -7.531 1 90.75 76 GLU A CA 1
ATOM 559 C C . GLU A 1 76 ? -18.578 -29.891 -9.055 1 90.75 76 GLU A C 1
ATOM 561 O O . GLU A 1 76 ? -19.266 -29.062 -9.648 1 90.75 76 GLU A O 1
ATOM 566 N N . GLY A 1 77 ? -17.781 -30.781 -9.609 1 88.88 77 GLY A N 1
ATOM 567 C CA . GLY A 1 77 ? -17.703 -30.797 -11.055 1 88.88 77 GLY A CA 1
ATOM 568 C C . GLY A 1 77 ? -17.281 -29.453 -11.641 1 88.88 77 GLY A C 1
ATOM 569 O O . GLY A 1 77 ? -16.266 -28.875 -11.227 1 88.88 77 GLY A O 1
ATOM 570 N N . GLU A 1 78 ? -18.094 -28.922 -12.547 1 86.62 78 GLU A N 1
ATOM 571 C CA . GLU A 1 78 ? -17.781 -27.703 -13.281 1 86.62 78 GLU A CA 1
ATOM 572 C C . GLU A 1 78 ? -17.828 -26.469 -12.375 1 86.62 78 GLU A C 1
ATOM 574 O O . GLU A 1 78 ? -17.328 -25.406 -12.727 1 86.62 78 GLU A O 1
ATOM 579 N N . ARG A 1 79 ? -18.344 -26.672 -11.258 1 88.44 79 ARG A N 1
ATOM 580 C CA . ARG A 1 79 ? -18.484 -25.562 -10.32 1 88.44 79 ARG A CA 1
ATOM 581 C C . ARG A 1 79 ? -17.203 -25.391 -9.5 1 88.44 79 ARG A C 1
ATOM 583 O O . ARG A 1 79 ? -17.031 -24.359 -8.844 1 88.44 79 ARG A O 1
ATOM 590 N N . TRP A 1 80 ? -16.422 -26.453 -9.523 1 89.94 80 TRP A N 1
ATOM 591 C CA . TRP A 1 80 ? -15.195 -26.391 -8.742 1 89.94 80 TRP A CA 1
ATOM 592 C C . TRP A 1 80 ? -14.289 -25.281 -9.25 1 89.94 80 TRP A C 1
ATOM 594 O O . TRP A 1 80 ? -14.016 -25.188 -10.453 1 89.94 80 TRP A O 1
ATOM 604 N N . GLY A 1 81 ? -13.836 -24.391 -8.367 1 90.38 81 GLY A N 1
ATOM 605 C CA . GLY A 1 81 ? -12.891 -23.328 -8.695 1 90.38 81 GLY A CA 1
ATOM 606 C C . GLY A 1 81 ? -13.555 -22.078 -9.219 1 90.38 81 GLY A C 1
ATOM 607 O O . GLY A 1 81 ? -12.875 -21.078 -9.477 1 90.38 81 GLY A O 1
ATOM 608 N N . VAL A 1 82 ? -14.867 -22.188 -9.445 1 91.62 82 VAL A N 1
ATOM 609 C CA . VAL A 1 82 ? -15.578 -21.016 -9.945 1 91.62 82 VAL A CA 1
ATOM 610 C C . VAL A 1 82 ? -15.789 -20.016 -8.805 1 91.62 82 VAL A C 1
ATOM 612 O O . VAL A 1 82 ? -16.156 -20.391 -7.695 1 91.62 82 VAL A O 1
ATOM 615 N N . GLU A 1 83 ? -15.484 -18.719 -9.102 1 91.88 83 GLU A N 1
ATOM 616 C CA . GLU A 1 83 ? -15.688 -17.672 -8.109 1 91.88 83 GLU A CA 1
ATOM 617 C C . GLU A 1 83 ? -17.047 -17 -8.281 1 91.88 83 GLU A C 1
ATOM 619 O O . GLU A 1 83 ? -17.469 -16.719 -9.398 1 91.88 83 GLU A O 1
ATOM 624 N N . GLU A 1 84 ? -17.703 -16.812 -7.199 1 89.81 84 GLU A N 1
ATOM 625 C CA . GLU A 1 84 ? -18.969 -16.094 -7.242 1 89.81 84 GLU A CA 1
ATOM 626 C C . GLU A 1 84 ? -18.781 -14.648 -7.68 1 89.81 84 GLU A C 1
ATOM 628 O O . GLU A 1 84 ? -17.703 -14.078 -7.492 1 89.81 84 GLU A O 1
ATOM 633 N N . HIS A 1 85 ? -19.844 -14.117 -8.156 1 92.06 85 HIS A N 1
ATOM 634 C CA . HIS A 1 85 ? -19.812 -12.766 -8.703 1 92.06 85 HIS A CA 1
ATOM 635 C C . HIS A 1 85 ? -19.281 -11.766 -7.676 1 92.06 85 HIS A C 1
ATOM 637 O O . HIS A 1 85 ? -18.5 -10.875 -8.016 1 92.06 85 HIS A O 1
ATOM 643 N N . ARG A 1 86 ? -19.656 -11.906 -6.5 1 89.19 86 ARG A N 1
ATOM 644 C CA . ARG A 1 86 ? -19.281 -10.961 -5.457 1 89.19 86 ARG A CA 1
ATOM 645 C C . ARG A 1 86 ? -17.781 -11 -5.188 1 89.19 86 ARG A C 1
ATOM 647 O O . ARG A 1 86 ? -17.234 -10.086 -4.574 1 89.19 86 ARG A O 1
ATOM 654 N N . ARG A 1 87 ? -17.078 -11.984 -5.613 1 91.62 87 ARG A N 1
ATOM 655 C CA . ARG A 1 87 ? -15.656 -12.156 -5.352 1 91.62 87 ARG A CA 1
ATOM 656 C C . ARG A 1 87 ? -14.828 -11.766 -6.57 1 91.62 87 ARG A C 1
ATOM 658 O O . ARG A 1 87 ? -13.594 -11.805 -6.527 1 91.62 87 ARG A O 1
ATOM 665 N N . TRP A 1 88 ? -15.508 -11.43 -7.613 1 93.25 88 TRP A N 1
ATOM 666 C CA . TRP A 1 88 ? -14.797 -10.992 -8.805 1 93.25 88 TRP A CA 1
ATOM 667 C C . TRP A 1 88 ? -14.039 -9.695 -8.547 1 93.25 88 TRP A C 1
ATOM 669 O O . TRP A 1 88 ? -14.414 -8.914 -7.676 1 93.25 88 TRP A O 1
ATOM 679 N N . GLY A 1 89 ? -12.984 -9.508 -9.336 1 92.88 89 GLY A N 1
ATOM 680 C CA . GLY A 1 89 ? -12.195 -8.289 -9.227 1 92.88 89 GLY A CA 1
ATOM 681 C C . GLY A 1 89 ? -12.82 -7.105 -9.938 1 92.88 89 GLY A C 1
ATOM 682 O O . GLY A 1 89 ? -13.773 -7.266 -10.703 1 92.88 89 GLY A O 1
ATOM 683 N N . TRP A 1 90 ? -12.297 -5.969 -9.586 1 92 90 TRP A N 1
ATOM 684 C CA . TRP A 1 90 ? -12.758 -4.723 -10.195 1 92 90 TRP A CA 1
ATOM 685 C C . TRP A 1 90 ? -11.734 -4.191 -11.195 1 92 90 TRP A C 1
ATOM 687 O O . TRP A 1 90 ? -10.531 -4.219 -10.93 1 92 90 TRP A O 1
ATOM 697 N N . PHE A 1 91 ? -12.242 -3.832 -12.375 1 92.44 91 PHE A N 1
ATOM 698 C CA . PHE A 1 91 ? -11.453 -3.021 -13.297 1 92.44 91 PHE A CA 1
ATOM 699 C C . PHE A 1 91 ? -11.945 -1.579 -13.305 1 92.44 91 PHE A C 1
ATOM 701 O O . PHE A 1 91 ? -13.148 -1.329 -13.422 1 92.44 91 PHE A O 1
ATOM 708 N N . GLU A 1 92 ? -11.023 -0.715 -13.125 1 88.75 92 GLU A N 1
ATOM 709 C CA . GLU A 1 92 ? -11.367 0.702 -13.078 1 88.75 92 GLU A CA 1
ATOM 710 C C . GLU A 1 92 ? -10.523 1.514 -14.047 1 88.75 92 GLU A C 1
ATOM 712 O O . GLU A 1 92 ? -9.312 1.308 -14.148 1 88.75 92 GLU A O 1
ATOM 717 N N . GLN A 1 93 ? -11.172 2.346 -14.797 1 85.94 93 GLN A N 1
ATOM 718 C CA . GLN A 1 93 ? -10.547 3.301 -15.711 1 85.94 93 GLN A CA 1
ATOM 719 C C . GLN A 1 93 ? -11.289 4.633 -15.703 1 85.94 93 GLN A C 1
ATOM 721 O O . GLN A 1 93 ? -12.375 4.75 -16.281 1 85.94 93 GLN A O 1
ATOM 726 N N . GLY A 1 94 ? -10.594 5.688 -15.125 1 78.75 94 GLY A N 1
ATOM 727 C CA . GLY A 1 94 ? -11.32 6.934 -14.953 1 78.75 94 GLY A CA 1
ATOM 728 C C . GLY A 1 94 ? -12.602 6.77 -14.156 1 78.75 94 GLY A C 1
ATOM 729 O O . GLY A 1 94 ? -12.578 6.289 -13.023 1 78.75 94 GLY A O 1
ATOM 730 N N . GLU A 1 95 ? -13.68 7.051 -14.812 1 80.44 95 GLU A N 1
ATOM 731 C CA . GLU A 1 95 ? -14.977 6.949 -14.141 1 80.44 95 GLU A CA 1
ATOM 732 C C . GLU A 1 95 ? -15.625 5.594 -14.398 1 80.44 95 GLU A C 1
ATOM 734 O O . GLU A 1 95 ? -16.641 5.266 -13.797 1 80.44 95 GLU A O 1
ATOM 739 N N . HIS A 1 96 ? -15.023 4.926 -15.266 1 86.19 96 HIS A N 1
ATOM 740 C CA . HIS A 1 96 ? -15.562 3.615 -15.609 1 86.19 96 HIS A CA 1
ATOM 741 C C . HIS A 1 96 ? -15.078 2.543 -14.641 1 86.19 96 HIS A C 1
ATOM 743 O O . HIS A 1 96 ? -13.891 2.49 -14.305 1 86.19 96 HIS A O 1
ATOM 749 N N . ARG A 1 97 ? -16.016 1.779 -14.125 1 89.5 97 ARG A N 1
ATOM 750 C CA . ARG A 1 97 ? -15.703 0.653 -13.258 1 89.5 97 ARG A CA 1
ATOM 751 C C . ARG A 1 97 ? -16.578 -0.555 -13.586 1 89.5 97 ARG A C 1
ATOM 753 O O . ARG A 1 97 ? -17.781 -0.427 -13.742 1 89.5 97 ARG A O 1
ATOM 760 N N . GLU A 1 98 ? -15.945 -1.737 -13.648 1 93.31 98 GLU A N 1
ATOM 761 C CA . GLU A 1 98 ? -16.703 -2.953 -13.93 1 93.31 98 GLU A CA 1
ATOM 762 C C . GLU A 1 98 ? -16.078 -4.164 -13.25 1 93.31 98 GLU A C 1
ATOM 764 O O . GLU A 1 98 ? -14.875 -4.18 -12.977 1 93.31 98 GLU A O 1
ATOM 769 N N . ARG A 1 99 ? -16.922 -5.152 -13.023 1 94.62 99 ARG A N 1
ATOM 770 C CA . ARG A 1 99 ? -16.422 -6.422 -12.516 1 94.62 99 ARG A CA 1
ATOM 771 C C . ARG A 1 99 ? -15.828 -7.273 -13.633 1 94.62 99 ARG A C 1
ATOM 773 O O . ARG A 1 99 ? -16.359 -7.301 -14.742 1 94.62 99 ARG A O 1
ATOM 780 N N . VAL A 1 100 ? -14.797 -7.93 -13.312 1 95 100 VAL A N 1
ATOM 781 C CA . VAL A 1 100 ? -14.148 -8.82 -14.273 1 95 100 VAL A CA 1
ATOM 782 C C . VAL A 1 100 ? -14.242 -10.266 -13.773 1 95 100 VAL A C 1
ATOM 784 O O . VAL A 1 100 ? -13.734 -10.586 -12.695 1 95 100 VAL A O 1
ATOM 787 N N . PRO A 1 101 ? -14.906 -11.141 -14.555 1 93.94 101 PRO A N 1
ATOM 788 C CA . PRO A 1 101 ? -14.977 -12.531 -14.125 1 93.94 101 PRO A CA 1
ATOM 789 C C . PRO A 1 101 ? -13.602 -13.148 -13.883 1 93.94 101 PRO A C 1
ATOM 791 O O . PRO A 1 101 ? -12.688 -12.945 -14.688 1 93.94 101 PRO A O 1
ATOM 794 N N . SER A 1 102 ? -13.508 -13.844 -12.75 1 92.31 102 SER A N 1
ATOM 795 C CA . SER A 1 102 ? -12.273 -14.562 -12.461 1 92.31 102 SER A CA 1
ATOM 796 C C . SER A 1 102 ? -12.156 -15.828 -13.305 1 92.31 102 SER A C 1
ATOM 798 O O . SER A 1 102 ? -13.156 -16.5 -13.57 1 92.31 102 SER A O 1
ATOM 800 N N . GLU A 1 103 ? -10.953 -16.094 -13.688 1 90.69 103 GLU A N 1
ATOM 801 C CA . GLU A 1 103 ? -10.719 -17.406 -14.289 1 90.69 103 GLU A CA 1
ATOM 802 C C . GLU A 1 103 ? -10.961 -18.531 -13.289 1 90.69 103 GLU A C 1
ATOM 804 O O . GLU A 1 103 ? -10.711 -18.359 -12.094 1 90.69 103 GLU A O 1
ATOM 809 N N . ARG A 1 104 ? -11.508 -19.562 -13.82 1 88.69 104 ARG A N 1
ATOM 810 C CA . ARG A 1 104 ? -11.75 -20.703 -12.945 1 88.69 104 ARG A CA 1
ATOM 811 C C . ARG A 1 104 ? -10.438 -21.234 -12.367 1 88.69 104 ARG A C 1
ATOM 813 O O . ARG A 1 104 ? -9.469 -21.453 -13.094 1 88.69 104 ARG A O 1
ATOM 820 N N . GLY A 1 105 ? -10.469 -21.359 -11.031 1 87.06 105 GLY A N 1
ATOM 821 C CA . GLY A 1 105 ? -9.32 -21.984 -10.414 1 87.06 105 GLY A CA 1
ATOM 822 C C . GLY A 1 105 ? -9.18 -23.453 -10.766 1 87.06 105 GLY A C 1
ATOM 823 O O . GLY A 1 105 ? -10.18 -24.156 -10.922 1 87.06 105 GLY A O 1
ATOM 824 N N . CYS A 1 106 ? -7.871 -23.875 -10.969 1 86.31 106 CYS A N 1
ATOM 825 C CA . CYS A 1 106 ? -7.648 -25.266 -11.352 1 86.31 106 CYS A CA 1
ATOM 826 C C . CYS A 1 106 ? -6.422 -25.828 -10.648 1 86.31 106 CYS A C 1
ATOM 828 O O . CYS A 1 106 ? -5.414 -26.125 -11.297 1 86.31 106 CYS A O 1
ATOM 830 N N . TRP A 1 107 ? -6.605 -26.219 -9.391 1 83.62 107 TRP A N 1
ATOM 831 C CA . TRP A 1 107 ? -5.5 -26.781 -8.617 1 83.62 107 TRP A CA 1
ATOM 832 C C . TRP A 1 107 ? -5.078 -28.141 -9.164 1 83.62 107 TRP A C 1
ATOM 834 O O . TRP A 1 107 ? -3.902 -28.5 -9.102 1 83.62 107 TRP A O 1
ATOM 844 N N . LEU A 1 108 ? -5.965 -28.75 -9.773 1 84.62 108 LEU A N 1
ATOM 845 C CA . LEU A 1 108 ? -5.715 -30.094 -10.273 1 84.62 108 LEU A CA 1
ATOM 846 C C . LEU A 1 108 ? -4.711 -30.078 -11.422 1 84.62 108 LEU A C 1
ATOM 848 O O . LEU A 1 108 ? -4.07 -31.094 -11.711 1 84.62 108 LEU A O 1
ATOM 852 N N . GLU A 1 109 ? -4.656 -28.875 -12.023 1 86.62 109 GLU A N 1
ATOM 853 C CA . GLU A 1 109 ? -3.752 -28.75 -13.164 1 86.62 109 GLU A CA 1
ATOM 854 C C . GLU A 1 109 ? -2.318 -29.094 -12.766 1 86.62 109 GLU A C 1
ATOM 856 O O . GLU A 1 109 ? -1.576 -29.688 -13.555 1 86.62 109 GLU A O 1
ATOM 861 N N . PHE A 1 110 ? -1.959 -28.781 -11.594 1 88.19 110 PHE A N 1
ATOM 862 C CA . PHE A 1 110 ? -0.62 -29.109 -11.109 1 88.19 110 PHE A CA 1
ATOM 863 C C . PHE A 1 110 ? -0.394 -30.625 -11.117 1 88.19 110 PHE A C 1
ATOM 865 O O . PHE A 1 110 ? 0.626 -31.094 -11.617 1 88.19 110 PHE A O 1
ATOM 872 N N . TYR A 1 111 ? -1.338 -31.312 -10.594 1 87.69 111 TYR A N 1
ATOM 873 C CA . TYR A 1 111 ? -1.183 -32.75 -10.461 1 87.69 111 TYR A CA 1
ATOM 874 C C . TYR A 1 111 ? -1.215 -33.438 -11.828 1 87.69 111 TYR A C 1
ATOM 876 O O . TYR A 1 111 ? -0.501 -34.406 -12.055 1 87.69 111 TYR A O 1
ATOM 884 N N . ARG A 1 112 ? -2.105 -32.938 -12.688 1 88.19 112 ARG A N 1
ATOM 885 C CA . ARG A 1 112 ? -2.131 -33.469 -14.047 1 88.19 112 ARG A CA 1
ATOM 886 C C . ARG A 1 112 ? -0.776 -33.281 -14.727 1 88.19 112 ARG A C 1
ATOM 888 O O . ARG A 1 112 ? -0.269 -34.219 -15.359 1 88.19 112 ARG A O 1
ATOM 895 N N . GLN A 1 113 ? -0.237 -32.094 -14.57 1 90.12 113 GLN A N 1
ATOM 896 C CA . GLN A 1 113 ? 1.07 -31.812 -15.156 1 90.12 113 GLN A CA 1
ATOM 897 C C . GLN A 1 113 ? 2.152 -32.688 -14.516 1 90.12 113 GLN A C 1
ATOM 899 O O . GLN A 1 113 ? 3.053 -33.156 -15.203 1 90.12 113 GLN A O 1
ATOM 904 N N . LEU A 1 114 ? 2.029 -32.875 -13.242 1 89.75 114 LEU A N 1
ATOM 905 C CA . LEU A 1 114 ? 2.99 -33.719 -12.523 1 89.75 114 LEU A CA 1
ATOM 906 C C . LEU A 1 114 ? 2.918 -35.156 -12.992 1 89.75 114 LEU A C 1
ATOM 908 O O . LEU A 1 114 ? 3.949 -35.812 -13.203 1 89.75 114 LEU A O 1
ATOM 912 N N . GLN A 1 115 ? 1.701 -35.594 -13.117 1 91.19 115 GLN A N 1
ATOM 913 C CA . GLN A 1 115 ? 1.519 -36.938 -13.625 1 91.19 115 GLN A CA 1
ATOM 914 C C . GLN A 1 115 ? 2.146 -37.094 -15.008 1 91.19 115 GLN A C 1
ATOM 916 O O . GLN A 1 115 ? 2.85 -38.062 -15.266 1 91.19 115 GLN A O 1
ATOM 921 N N . SER A 1 116 ? 1.833 -36.125 -15.828 1 90.88 116 SER A N 1
ATOM 922 C CA . SER A 1 116 ? 2.406 -36.156 -17.172 1 90.88 116 SER A CA 1
ATOM 923 C C . SER A 1 116 ? 3.932 -36.156 -17.125 1 90.88 116 SER A C 1
ATOM 925 O O . SER A 1 116 ? 4.59 -36.875 -17.875 1 90.88 116 SER A O 1
ATOM 927 N N . ALA A 1 117 ? 4.512 -35.375 -16.25 1 89.75 117 ALA A N 1
ATOM 928 C CA . ALA A 1 117 ? 5.961 -35.281 -16.109 1 89.75 117 ALA A CA 1
ATOM 929 C C . ALA A 1 117 ? 6.551 -36.625 -15.656 1 89.75 117 ALA A C 1
ATOM 931 O O . ALA A 1 117 ? 7.609 -37.031 -16.141 1 8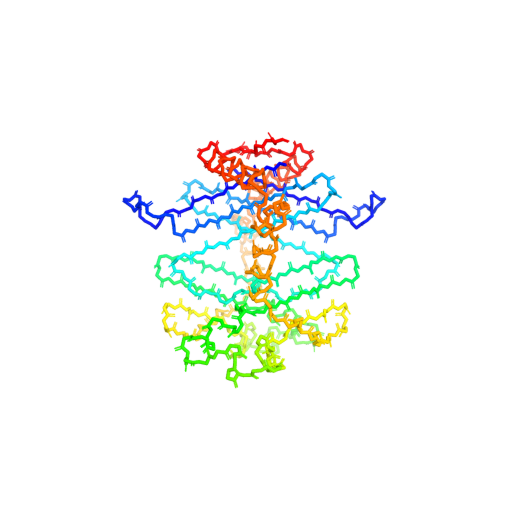9.75 117 ALA A O 1
ATOM 932 N N . VAL A 1 118 ? 5.914 -37.281 -14.742 1 89.31 118 VAL A N 1
ATOM 933 C CA . VAL A 1 118 ? 6.379 -38.562 -14.211 1 89.31 118 VAL A CA 1
ATOM 934 C C . VAL A 1 118 ? 6.266 -39.656 -15.281 1 89.31 118 VAL A C 1
ATOM 936 O O . VAL A 1 118 ? 7.199 -40.406 -15.492 1 89.31 118 VAL A O 1
ATOM 939 N N . ASP A 1 119 ? 5.133 -39.562 -15.945 1 91 119 ASP A N 1
ATOM 940 C CA . ASP A 1 119 ? 4.836 -40.625 -16.922 1 91 119 ASP A CA 1
ATOM 941 C C . ASP A 1 119 ? 5.699 -40.469 -18.172 1 91 119 ASP A C 1
ATOM 943 O O . ASP A 1 119 ? 6.156 -41.469 -18.734 1 91 119 ASP A O 1
ATOM 947 N N . GLU A 1 120 ? 5.801 -39.281 -18.625 1 88.69 120 GLU A N 1
ATOM 948 C CA . GLU A 1 120 ? 6.48 -39.031 -19.891 1 88.69 120 GLU A CA 1
ATOM 949 C C . GLU A 1 120 ? 7.918 -38.562 -19.672 1 88.69 120 GLU A C 1
ATOM 951 O O . GLU A 1 120 ? 8.602 -38.156 -20.625 1 88.69 120 GLU A O 1
ATOM 956 N N . ARG A 1 121 ? 8.414 -38.625 -18.469 1 82.31 121 ARG A N 1
ATOM 957 C CA . ARG A 1 121 ? 9.742 -38.156 -18.078 1 82.31 121 ARG A CA 1
ATOM 958 C C . ARG A 1 121 ? 10.016 -36.781 -18.641 1 82.31 121 ARG A C 1
ATOM 960 O O . ARG A 1 121 ? 11.094 -36.5 -19.172 1 82.31 121 ARG A O 1
ATOM 967 N N . SER A 1 122 ? 8.867 -36.062 -18.703 1 81.94 122 SER A N 1
ATOM 968 C CA . SER A 1 122 ? 8.961 -34.688 -19.156 1 81.94 122 SER A CA 1
ATOM 969 C C . SER A 1 122 ? 9.297 -33.719 -18.016 1 81.94 122 SER A C 1
ATOM 971 O O . SER A 1 122 ? 9.688 -34.156 -16.938 1 81.94 122 SER A O 1
ATOM 973 N N . SER A 1 123 ? 9.25 -32.469 -18.344 1 82.94 123 SER A N 1
ATOM 974 C CA . SER A 1 123 ? 9.695 -31.453 -17.391 1 82.94 123 SER A CA 1
ATOM 975 C C . SER A 1 123 ? 8.742 -31.359 -16.203 1 82.94 123 SER A C 1
ATOM 977 O O . SER A 1 123 ? 7.527 -31.438 -16.359 1 82.94 123 SER A O 1
ATOM 979 N N . ASN A 1 124 ? 9.281 -31.312 -14.945 1 85.44 124 ASN A N 1
ATOM 980 C CA . ASN A 1 124 ? 8.531 -31 -13.734 1 85.44 124 ASN A CA 1
ATOM 981 C C . ASN A 1 124 ? 7.766 -29.688 -13.867 1 85.44 124 ASN A C 1
ATOM 983 O O . ASN A 1 124 ? 8.297 -28.703 -14.359 1 85.44 124 ASN A O 1
ATOM 987 N N . PRO A 1 125 ? 6.504 -29.688 -13.555 1 86.31 125 PRO A N 1
ATOM 988 C CA . PRO A 1 125 ? 5.727 -28.453 -13.672 1 86.31 125 PRO A CA 1
ATOM 989 C C . PRO A 1 125 ? 6.32 -27.297 -12.859 1 86.31 125 PRO A C 1
ATOM 991 O O . PRO A 1 125 ? 6.117 -26.141 -13.195 1 86.31 125 PRO A O 1
ATOM 994 N N . VAL A 1 126 ? 6.965 -27.656 -11.773 1 86.56 126 VAL A N 1
ATOM 995 C CA . VAL A 1 126 ? 7.711 -26.641 -11.039 1 86.56 126 VAL A CA 1
ATOM 996 C C . VAL A 1 126 ? 9.195 -26.719 -11.391 1 86.56 126 VAL A C 1
ATOM 998 O O . VAL A 1 126 ? 9.883 -27.672 -10.992 1 86.56 126 VAL A O 1
ATOM 1001 N N . ASN A 1 127 ? 9.648 -25.797 -12.117 1 88.62 127 ASN A N 1
ATOM 1002 C CA . ASN A 1 127 ? 11.062 -25.734 -12.461 1 88.62 127 ASN A CA 1
ATOM 1003 C C . ASN A 1 127 ? 11.922 -25.375 -11.258 1 88.62 127 ASN A C 1
ATOM 1005 O O . ASN A 1 127 ? 11.75 -24.297 -10.672 1 88.62 127 ASN A O 1
ATOM 1009 N N . PRO A 1 128 ? 12.758 -26.344 -10.875 1 87.62 128 PRO A N 1
ATOM 1010 C CA . PRO A 1 128 ? 13.586 -26.062 -9.703 1 87.62 128 PRO A CA 1
ATOM 1011 C C . PRO A 1 128 ? 14.359 -24.75 -9.82 1 87.62 128 PRO A C 1
ATOM 1013 O O . PRO A 1 128 ? 14.641 -24.109 -8.812 1 87.62 128 PRO A O 1
ATOM 1016 N N . HIS A 1 129 ? 14.734 -24.344 -11.023 1 90.44 129 HIS A N 1
ATOM 1017 C CA . HIS A 1 129 ? 15.461 -23.094 -11.219 1 90.44 129 HIS A CA 1
ATOM 1018 C C . HIS A 1 129 ? 14.609 -21.891 -10.82 1 90.44 129 HIS A C 1
ATOM 1020 O O . HIS A 1 129 ? 15.141 -20.875 -10.375 1 90.44 129 HIS A O 1
ATOM 1026 N N . ASP A 1 130 ? 13.383 -22.016 -11.016 1 90.19 130 ASP A N 1
ATOM 1027 C CA . ASP A 1 130 ? 12.484 -20.953 -10.578 1 90.19 130 ASP A CA 1
ATOM 1028 C C . ASP A 1 130 ? 12.477 -20.844 -9.062 1 90.19 130 ASP A C 1
ATOM 1030 O O . ASP A 1 130 ? 12.414 -19.734 -8.523 1 90.19 130 ASP A O 1
ATOM 1034 N N . ALA A 1 131 ? 12.508 -21.969 -8.422 1 89.94 131 ALA A N 1
ATOM 1035 C CA . ALA A 1 131 ? 12.547 -21.984 -6.961 1 89.94 131 ALA A CA 1
ATOM 1036 C C . ALA A 1 131 ? 13.812 -21.312 -6.438 1 89.94 131 ALA A C 1
ATOM 1038 O O . ALA A 1 131 ? 13.766 -20.562 -5.457 1 89.94 131 ALA A O 1
ATOM 1039 N N . ILE A 1 132 ? 14.859 -21.594 -7.105 1 92.06 132 ILE A N 1
ATOM 1040 C CA . ILE A 1 132 ? 16.141 -20.984 -6.723 1 92.06 132 ILE A CA 1
ATOM 1041 C C . ILE A 1 132 ? 16.078 -19.484 -6.922 1 92.06 132 ILE A C 1
ATOM 1043 O O . ILE A 1 132 ? 16.5 -18.719 -6.055 1 92.06 132 ILE A O 1
ATOM 1047 N N . ALA A 1 133 ? 15.539 -19.062 -8.039 1 92.38 133 ALA A N 1
ATOM 1048 C CA . ALA A 1 133 ? 15.406 -17.625 -8.312 1 92.38 133 ALA A CA 1
ATOM 1049 C C . ALA A 1 133 ? 14.578 -16.938 -7.242 1 92.38 133 ALA A C 1
ATOM 1051 O O . ALA A 1 133 ? 14.922 -15.844 -6.785 1 92.38 133 ALA A O 1
ATOM 1052 N N . SER A 1 134 ? 13.539 -17.578 -6.859 1 93.06 134 SER A N 1
ATOM 1053 C CA . SER A 1 134 ? 12.688 -17.016 -5.812 1 93.06 134 SER A CA 1
ATOM 1054 C C . SER A 1 134 ? 13.445 -16.906 -4.492 1 93.06 134 SER A C 1
ATOM 1056 O O . SER A 1 134 ? 13.312 -15.906 -3.779 1 93.06 134 SER A O 1
ATOM 1058 N N . ALA A 1 135 ? 14.18 -17.906 -4.191 1 94.62 135 ALA A N 1
ATOM 1059 C CA . ALA A 1 135 ? 14.969 -17.891 -2.965 1 94.62 135 ALA A CA 1
ATOM 1060 C C . ALA A 1 135 ? 15.992 -16.766 -2.982 1 94.62 135 ALA A C 1
ATOM 1062 O O . ALA A 1 135 ? 16.25 -16.125 -1.955 1 94.62 135 ALA A O 1
ATOM 1063 N N . GLN A 1 136 ? 16.562 -16.562 -4.137 1 95.44 136 GLN A N 1
ATOM 1064 C CA . GLN A 1 136 ? 17.531 -15.477 -4.273 1 95.44 136 GLN A CA 1
ATOM 1065 C C . GLN A 1 136 ? 16.891 -14.117 -4 1 95.44 136 GLN A C 1
ATOM 1067 O O . GLN A 1 136 ? 17.484 -13.258 -3.355 1 95.44 136 GLN A O 1
ATOM 1072 N N . VAL A 1 137 ? 15.719 -13.914 -4.477 1 95.44 137 VAL A N 1
ATOM 1073 C CA . VAL A 1 137 ? 15 -12.672 -4.246 1 95.44 137 VAL A CA 1
ATOM 1074 C C . VAL A 1 137 ? 14.711 -12.508 -2.756 1 95.44 137 VAL A C 1
ATOM 1076 O O . VAL A 1 137 ? 14.867 -11.422 -2.197 1 95.44 137 VAL A O 1
ATOM 1079 N N . MET A 1 138 ? 14.336 -13.602 -2.123 1 94.94 138 MET A N 1
ATOM 1080 C CA . MET A 1 138 ? 14.047 -13.555 -0.693 1 94.94 138 MET A CA 1
ATOM 1081 C C . MET A 1 138 ? 15.297 -13.219 0.107 1 94.94 138 MET A C 1
ATOM 1083 O O . MET A 1 138 ? 15.242 -12.453 1.068 1 94.94 138 MET A O 1
ATOM 1087 N N . ASP A 1 139 ? 16.359 -13.844 -0.306 1 96.62 139 ASP A N 1
ATOM 1088 C CA . ASP A 1 139 ? 17.625 -13.539 0.346 1 96.62 139 ASP A CA 1
ATOM 1089 C C . ASP A 1 139 ? 18 -12.07 0.187 1 96.62 139 ASP A C 1
ATOM 1091 O O . ASP A 1 139 ? 18.453 -11.43 1.139 1 96.62 139 ASP A O 1
ATOM 1095 N N . ALA A 1 140 ? 17.812 -11.578 -1.004 1 97 140 ALA A N 1
ATOM 1096 C CA . ALA A 1 140 ? 18.094 -10.172 -1.268 1 97 140 ALA A CA 1
ATOM 1097 C C . ALA A 1 140 ? 17.203 -9.266 -0.41 1 97 140 ALA A C 1
ATOM 1099 O O . ALA A 1 140 ? 17.656 -8.242 0.095 1 97 140 ALA A O 1
ATOM 1100 N N . ALA A 1 141 ? 15.961 -9.609 -0.263 1 95.94 141 ALA A N 1
ATOM 1101 C CA . ALA A 1 141 ? 15.023 -8.844 0.56 1 95.94 141 ALA A CA 1
ATOM 1102 C C . ALA A 1 141 ? 15.484 -8.805 2.016 1 95.94 141 ALA A C 1
ATOM 1104 O O . ALA A 1 141 ? 15.453 -7.746 2.654 1 95.94 141 ALA A O 1
ATOM 1105 N N . ARG A 1 142 ? 15.898 -9.945 2.51 1 94.56 142 ARG A N 1
ATOM 1106 C CA . ARG A 1 142 ? 16.391 -10.008 3.885 1 94.56 142 ARG A CA 1
ATOM 1107 C C . ARG A 1 142 ? 17.625 -9.141 4.066 1 94.56 142 ARG A C 1
ATOM 1109 O O . ARG A 1 142 ? 17.734 -8.406 5.051 1 94.56 142 ARG A O 1
ATOM 1116 N N . LEU A 1 143 ? 18.516 -9.266 3.105 1 96.12 143 LEU A N 1
ATOM 1117 C CA . LEU A 1 143 ? 19.719 -8.461 3.146 1 96.12 143 LEU A CA 1
ATOM 1118 C C . LEU A 1 143 ? 19.391 -6.973 3.111 1 96.12 143 LEU A C 1
ATOM 1120 O O . LEU A 1 143 ? 19.953 -6.184 3.869 1 96.12 143 LEU A O 1
ATOM 1124 N N . SER A 1 144 ? 18.469 -6.551 2.232 1 96.38 144 SER A N 1
ATOM 1125 C CA . SER A 1 144 ? 18.031 -5.164 2.117 1 96.38 144 SER A CA 1
ATOM 1126 C C . SER A 1 144 ? 17.469 -4.652 3.439 1 96.38 144 SER A C 1
ATOM 1128 O O . SER A 1 144 ? 17.828 -3.561 3.887 1 96.38 144 SER A O 1
ATOM 1130 N N . ALA A 1 145 ? 16.641 -5.426 4.031 1 93.62 145 ALA A N 1
ATOM 1131 C CA . ALA A 1 145 ? 16 -5.039 5.289 1 93.62 145 ALA A CA 1
ATOM 1132 C C . ALA A 1 145 ? 17.031 -4.863 6.398 1 93.62 145 ALA A C 1
ATOM 1134 O O . ALA A 1 145 ? 16.938 -3.936 7.203 1 93.62 145 ALA A O 1
ATOM 1135 N N . ILE A 1 146 ? 17.984 -5.738 6.492 1 92.5 146 ILE A N 1
ATOM 1136 C CA . ILE A 1 146 ? 19 -5.742 7.547 1 92.5 146 ILE A CA 1
ATOM 1137 C C . ILE A 1 146 ? 19.953 -4.57 7.355 1 92.5 146 ILE A C 1
ATOM 1139 O O . ILE A 1 146 ? 20.297 -3.879 8.312 1 92.5 146 ILE A O 1
ATOM 1143 N N . GLU A 1 147 ? 20.297 -4.293 6.105 1 94.81 147 GLU A N 1
ATOM 1144 C CA . GLU A 1 147 ? 21.359 -3.322 5.859 1 94.81 147 GLU A CA 1
ATOM 1145 C C . GLU A 1 147 ? 20.781 -1.959 5.488 1 94.81 147 GLU A C 1
ATOM 1147 O O . GLU A 1 147 ? 21.516 -0.971 5.406 1 94.81 147 GLU A O 1
ATOM 1152 N N . GLY A 1 148 ? 19.562 -1.891 5.184 1 93.19 148 GLY A N 1
ATOM 1153 C CA . GLY A 1 148 ? 18.938 -0.627 4.832 1 93.19 148 GLY A CA 1
ATOM 1154 C C . GLY A 1 148 ? 19.391 -0.09 3.486 1 93.19 148 GLY A C 1
ATOM 1155 O O . GLY A 1 148 ? 19.672 1.104 3.35 1 93.19 148 GLY A O 1
ATOM 1156 N N . ARG A 1 149 ? 19.531 -1.011 2.52 1 95.75 149 ARG A N 1
ATOM 1157 C CA . ARG A 1 149 ? 19.969 -0.605 1.186 1 95.75 149 ARG A CA 1
ATOM 1158 C C . ARG A 1 149 ? 19.234 -1.402 0.108 1 95.75 149 ARG A C 1
ATOM 1160 O O . ARG A 1 149 ? 18.719 -2.484 0.378 1 95.75 149 ARG A O 1
ATOM 1167 N N . VAL A 1 150 ? 19.312 -0.877 -1.097 1 96.88 150 VAL A N 1
ATOM 1168 C CA . VAL A 1 150 ? 18.781 -1.593 -2.252 1 96.88 150 VAL A CA 1
ATOM 1169 C C . VAL A 1 150 ? 19.781 -2.666 -2.697 1 96.88 150 VAL A C 1
ATOM 1171 O O . VAL A 1 150 ? 20.984 -2.416 -2.766 1 96.88 150 VAL A O 1
ATOM 1174 N N . VAL A 1 151 ? 19.25 -3.84 -3.021 1 97.38 151 VAL A N 1
ATOM 1175 C CA . VAL A 1 151 ? 20.078 -4.938 -3.508 1 97.38 151 VAL A CA 1
ATOM 1176 C C . VAL A 1 151 ? 19.781 -5.195 -4.984 1 97.38 151 VAL A C 1
ATOM 1178 O O . VAL A 1 151 ? 18.625 -5.375 -5.367 1 97.38 151 VAL A O 1
ATOM 1181 N N . VAL A 1 152 ? 20.828 -5.211 -5.777 1 96.06 152 VAL A N 1
ATOM 1182 C CA . VAL A 1 152 ? 20.672 -5.465 -7.207 1 96.06 152 VAL A CA 1
ATOM 1183 C C . VAL A 1 152 ? 21 -6.922 -7.512 1 96.06 152 VAL A C 1
ATOM 1185 O O . VAL A 1 152 ? 22.047 -7.43 -7.09 1 96.06 152 VAL A O 1
ATOM 1188 N N . LEU A 1 153 ? 20.109 -7.512 -8.258 1 92.62 153 LEU A N 1
ATOM 1189 C CA . LEU A 1 153 ? 20.328 -8.891 -8.688 1 92.62 153 LEU A CA 1
ATOM 1190 C C . LEU A 1 153 ? 20.672 -8.945 -10.172 1 92.62 153 LEU A C 1
ATOM 1192 O O . LEU A 1 153 ? 20.25 -8.086 -10.945 1 92.62 153 LEU A O 1
ATOM 1196 N N . MET B 1 1 ? 16.109 7.543 6.996 1 94.69 1 MET B N 1
ATOM 1197 C CA . MET B 1 1 ? 16.391 6.906 5.715 1 94.69 1 MET B CA 1
ATOM 1198 C C . MET B 1 1 ? 15.211 7.07 4.758 1 94.69 1 MET B C 1
ATOM 1200 O O . MET B 1 1 ? 14.055 6.961 5.164 1 94.69 1 MET B O 1
ATOM 1204 N N . VAL B 1 2 ? 15.586 7.387 3.477 1 96.75 2 VAL B N 1
ATOM 1205 C CA . VAL B 1 2 ? 14.562 7.66 2.473 1 96.75 2 VAL B CA 1
ATOM 1206 C C . VAL B 1 2 ? 14.758 6.738 1.271 1 96.75 2 VAL B C 1
ATOM 1208 O O . VAL B 1 2 ? 15.852 6.672 0.706 1 96.75 2 VAL B O 1
ATOM 1211 N N . TYR B 1 3 ? 13.789 5.98 0.927 1 97.56 3 TYR B N 1
ATOM 1212 C CA . TYR B 1 3 ? 13.688 5.246 -0.33 1 97.56 3 TYR B CA 1
ATOM 1213 C C . TYR B 1 3 ? 12.531 5.77 -1.175 1 97.56 3 TYR B C 1
ATOM 1215 O O . TYR B 1 3 ? 11.453 6.051 -0.653 1 97.56 3 TYR B O 1
ATOM 1223 N N . ALA B 1 4 ? 12.742 5.84 -2.438 1 96.62 4 ALA B N 1
ATOM 1224 C CA . ALA B 1 4 ? 11.648 6.371 -3.25 1 96.62 4 ALA B CA 1
ATOM 1225 C C . ALA B 1 4 ? 11.672 5.781 -4.656 1 96.62 4 ALA B C 1
ATOM 1227 O O . ALA B 1 4 ? 12.727 5.336 -5.133 1 96.62 4 ALA B O 1
ATOM 1228 N N . GLU B 1 5 ? 10.547 5.734 -5.258 1 93.38 5 GLU B N 1
ATOM 1229 C CA . GLU B 1 5 ? 10.32 5.32 -6.637 1 93.38 5 GLU B CA 1
ATOM 1230 C C . GLU B 1 5 ? 9.492 6.359 -7.395 1 93.38 5 GLU B C 1
ATOM 1232 O O . GLU B 1 5 ? 8.555 6.938 -6.844 1 93.38 5 GLU B O 1
ATOM 1237 N N . LEU B 1 6 ? 9.844 6.535 -8.594 1 86.81 6 LEU B N 1
ATOM 1238 C CA . LEU B 1 6 ? 9.094 7.418 -9.484 1 86.81 6 LEU B CA 1
ATOM 1239 C C . LEU B 1 6 ? 8.828 6.738 -10.82 1 86.81 6 LEU B C 1
ATOM 1241 O O . LEU B 1 6 ? 9.727 6.133 -11.406 1 86.81 6 LEU B O 1
ATOM 1245 N N . GLN B 1 7 ? 7.594 6.734 -11.156 1 81.75 7 GLN B N 1
ATOM 1246 C CA . GLN B 1 7 ? 7.219 6.176 -12.445 1 81.75 7 GLN B CA 1
ATOM 1247 C C . GLN B 1 7 ? 6.551 7.227 -13.328 1 81.75 7 GLN B C 1
ATOM 1249 O O . GLN B 1 7 ? 5.742 8.023 -12.852 1 81.75 7 GLN B O 1
ATOM 1254 N N . PHE B 1 8 ? 6.988 7.199 -14.547 1 73.5 8 PHE B N 1
ATOM 1255 C CA . PHE B 1 8 ? 6.422 8.102 -15.539 1 73.5 8 PHE B CA 1
ATOM 1256 C C . PHE B 1 8 ? 5.559 7.34 -16.531 1 73.5 8 PHE B C 1
ATOM 1258 O O . PHE B 1 8 ? 5.801 6.16 -16.797 1 73.5 8 PHE B O 1
ATOM 1265 N N . ALA B 1 9 ? 4.312 7.719 -16.938 1 61.72 9 ALA B N 1
ATOM 1266 C CA . ALA B 1 9 ? 3.467 7.027 -17.906 1 61.72 9 ALA B CA 1
ATOM 1267 C C . ALA B 1 9 ? 4.23 6.738 -19.203 1 61.72 9 ALA B C 1
ATOM 1269 O O . ALA B 1 9 ? 4.156 5.633 -19.734 1 61.72 9 ALA B O 1
ATOM 1270 N N . ALA B 1 10 ? 4.621 7.734 -19.875 1 60 10 ALA B N 1
ATOM 1271 C CA . ALA B 1 10 ? 5.449 7.629 -21.078 1 60 10 ALA B CA 1
ATOM 1272 C C . ALA B 1 10 ? 6.793 8.32 -20.875 1 60 10 ALA B C 1
ATOM 1274 O O . ALA B 1 10 ? 6.887 9.312 -20.141 1 60 10 ALA B O 1
ATOM 1275 N N . PRO B 1 11 ? 7.758 7.477 -21.359 1 59.06 11 PRO B N 1
ATOM 1276 C CA . PRO B 1 11 ? 9.102 8.055 -21.203 1 59.06 11 PRO B CA 1
ATOM 1277 C C . PRO B 1 11 ? 9.133 9.555 -21.5 1 59.06 11 PRO B C 1
ATOM 1279 O O . PRO B 1 11 ? 9.961 10.273 -20.922 1 59.06 11 PRO B O 1
ATOM 1282 N N . GLN B 1 12 ? 8.195 9.836 -22.406 1 58.41 12 GLN B N 1
ATOM 1283 C CA . GLN B 1 12 ? 8.242 11.234 -22.828 1 58.41 12 GLN B CA 1
ATOM 1284 C C . GLN B 1 12 ? 7.5 12.125 -21.828 1 58.41 12 GLN B C 1
ATOM 1286 O O . GLN B 1 12 ? 7.555 13.359 -21.922 1 58.41 12 GLN B O 1
ATOM 1291 N N . ASP B 1 13 ? 6.863 11.469 -20.969 1 59.31 13 ASP B N 1
ATOM 1292 C CA . ASP B 1 13 ? 6.023 12.273 -20.078 1 59.31 13 ASP B CA 1
ATOM 1293 C C . ASP B 1 13 ? 6.836 12.867 -18.938 1 59.31 13 ASP B C 1
ATOM 1295 O O . ASP B 1 13 ? 7.68 12.18 -18.344 1 59.31 13 ASP B O 1
ATOM 1299 N N . GLU B 1 14 ? 6.797 14.211 -18.797 1 56.97 14 GLU B N 1
ATOM 1300 C CA . GLU B 1 14 ? 7.516 15 -17.797 1 56.97 14 GLU B CA 1
ATOM 1301 C C . GLU B 1 14 ? 6.879 14.852 -16.422 1 56.97 14 GLU B C 1
ATOM 1303 O O . GLU B 1 14 ? 7.539 15.055 -15.398 1 56.97 14 GLU B O 1
ATOM 1308 N N . LEU B 1 15 ? 5.695 14.508 -16.453 1 58.41 15 LEU B N 1
ATOM 1309 C CA . LEU B 1 15 ? 5.047 14.508 -15.141 1 58.41 15 LEU B CA 1
ATOM 1310 C C . LEU B 1 15 ? 5.082 13.117 -14.523 1 58.41 15 LEU B C 1
ATOM 1312 O O . LEU B 1 15 ? 4.836 12.117 -15.203 1 58.41 15 LEU B O 1
ATOM 1316 N N . ASP B 1 16 ? 5.605 13.117 -13.398 1 58.66 16 ASP B N 1
ATOM 1317 C CA . ASP B 1 16 ? 5.531 11.906 -12.586 1 58.66 16 ASP B CA 1
ATOM 1318 C C . ASP B 1 16 ? 4.086 11.445 -12.422 1 58.66 16 ASP B C 1
ATOM 1320 O O . ASP B 1 16 ? 3.211 12.234 -12.055 1 58.66 16 ASP B O 1
ATOM 1324 N N . HIS B 1 17 ? 3.846 10.273 -12.836 1 76.94 17 HIS B N 1
ATOM 1325 C CA . HIS B 1 17 ? 2.457 9.828 -12.781 1 76.94 17 HIS B CA 1
ATOM 1326 C C . HIS B 1 17 ? 2.197 8.977 -11.547 1 76.94 17 HIS B C 1
ATOM 1328 O O . HIS B 1 17 ? 1.062 8.891 -11.078 1 76.94 17 HIS B O 1
ATOM 1334 N N . THR B 1 18 ? 3.236 8.328 -11.102 1 83.81 18 THR B N 1
ATOM 1335 C CA . THR B 1 18 ? 3.084 7.523 -9.891 1 83.81 18 THR B CA 1
ATOM 1336 C C . THR B 1 18 ? 4.352 7.574 -9.047 1 83.81 18 THR B C 1
ATOM 1338 O O . THR B 1 18 ? 5.461 7.543 -9.578 1 83.81 18 THR B O 1
ATOM 1341 N N . PHE B 1 19 ? 4.211 7.809 -7.73 1 90 19 PHE B N 1
ATOM 1342 C CA . PHE B 1 19 ? 5.379 7.809 -6.859 1 90 19 PHE B CA 1
ATOM 1343 C C . PHE B 1 19 ? 5.117 6.984 -5.605 1 90 19 PHE B C 1
ATOM 1345 O O . PHE B 1 19 ? 3.965 6.766 -5.23 1 90 19 PHE B O 1
ATOM 1352 N N . PHE B 1 20 ? 6.152 6.488 -5.047 1 93.5 20 PHE B N 1
ATOM 1353 C CA . PHE B 1 20 ? 6.191 5.824 -3.752 1 93.5 20 PHE B CA 1
ATOM 1354 C C . PHE B 1 20 ? 7.398 6.289 -2.941 1 93.5 20 PHE B C 1
ATOM 1356 O O . PHE B 1 20 ? 8.508 6.375 -3.467 1 93.5 20 PHE B O 1
ATOM 1363 N N . VAL B 1 21 ? 7.145 6.668 -1.708 1 96.06 21 VAL B N 1
ATOM 1364 C CA . VAL B 1 21 ? 8.219 7.059 -0.803 1 96.06 21 VAL B CA 1
ATOM 1365 C C . VAL B 1 21 ? 8.102 6.285 0.508 1 96.06 21 VAL B C 1
ATOM 1367 O O . VAL B 1 21 ? 7.016 6.195 1.085 1 96.06 21 VAL B O 1
ATOM 1370 N N . SER B 1 22 ? 9.203 5.707 0.924 1 96.94 22 SER B N 1
ATOM 1371 C CA . SER B 1 22 ? 9.305 5.09 2.242 1 96.94 22 SER B CA 1
ATOM 1372 C C . SER B 1 22 ? 10.289 5.848 3.133 1 96.94 22 SER B C 1
ATOM 1374 O O . SER B 1 22 ? 11.43 6.094 2.736 1 96.94 22 SER B O 1
ATOM 1376 N N . LEU B 1 23 ? 9.789 6.25 4.281 1 96.69 23 LEU B N 1
ATOM 1377 C CA . LEU B 1 23 ? 10.602 6.938 5.273 1 96.69 23 LEU B CA 1
ATOM 1378 C C . LEU B 1 23 ? 10.766 6.09 6.531 1 96.69 23 LEU B C 1
ATOM 1380 O O . LEU B 1 23 ? 9.773 5.676 7.137 1 96.69 23 LEU B O 1
ATOM 1384 N N . SER B 1 24 ? 11.984 5.805 6.859 1 94.44 24 SER B N 1
ATOM 1385 C CA . SER B 1 24 ? 12.281 5.207 8.156 1 94.44 24 SER B CA 1
ATOM 1386 C C . SER B 1 24 ? 12.758 6.262 9.148 1 94.44 24 SER B C 1
ATOM 1388 O O . SER B 1 24 ? 13.812 6.875 8.953 1 94.44 24 SER B O 1
ATOM 1390 N N . HIS B 1 25 ? 11.953 6.379 10.211 1 94.5 25 HIS B N 1
ATOM 1391 C CA . HIS B 1 25 ? 12.242 7.426 11.18 1 94.5 25 HIS B CA 1
ATOM 1392 C C . HIS B 1 25 ? 13.117 6.895 12.312 1 94.5 25 HIS B C 1
ATOM 1394 O O . HIS B 1 25 ? 13.133 5.691 12.578 1 94.5 25 HIS B O 1
ATOM 1400 N N . ALA B 1 26 ? 13.766 7.855 13.016 1 92.31 26 ALA B N 1
ATOM 1401 C CA . ALA B 1 26 ? 14.633 7.504 14.133 1 92.31 26 ALA B CA 1
ATOM 1402 C C . ALA B 1 26 ? 13.844 6.816 15.25 1 92.31 26 ALA B C 1
ATOM 1404 O O . ALA B 1 26 ? 14.391 5.992 15.984 1 92.31 26 ALA B O 1
ATOM 1405 N N . SER B 1 27 ? 12.625 7.051 15.414 1 91.12 27 SER B N 1
ATOM 1406 C CA . SER B 1 27 ? 11.75 6.5 16.453 1 91.12 27 SER B CA 1
ATOM 1407 C C . SER B 1 27 ? 11.43 5.035 16.172 1 91.12 27 SER B C 1
ATOM 1409 O O . SER B 1 27 ? 10.875 4.348 17.031 1 91.12 27 SER B O 1
ATOM 1411 N N . GLY B 1 28 ? 11.695 4.543 14.961 1 88.44 28 GLY B N 1
ATOM 1412 C CA . GLY B 1 28 ? 11.328 3.188 14.57 1 88.44 28 GLY B CA 1
ATOM 1413 C C . GLY B 1 28 ? 10.094 3.131 13.695 1 88.44 28 GLY B C 1
ATOM 1414 O O . GLY B 1 28 ? 9.766 2.078 13.141 1 88.44 28 GLY B O 1
ATOM 1415 N N . VAL B 1 29 ? 9.422 4.23 13.562 1 91.19 29 VAL B N 1
ATOM 1416 C CA . VAL B 1 29 ? 8.219 4.305 12.75 1 91.19 29 VAL B CA 1
ATOM 1417 C C . VAL B 1 29 ? 8.594 4.32 11.266 1 91.19 29 VAL B C 1
ATOM 1419 O O . VAL B 1 29 ? 9.586 4.945 10.883 1 91.19 29 VAL B O 1
ATOM 1422 N N . THR B 1 30 ? 7.863 3.6 10.453 1 93.12 30 THR B N 1
ATOM 1423 C CA . THR B 1 30 ? 7.984 3.674 9.008 1 93.12 30 THR B CA 1
ATOM 1424 C C . THR B 1 30 ? 6.766 4.359 8.391 1 93.12 30 THR B C 1
ATOM 1426 O O . THR B 1 30 ? 5.629 4.047 8.75 1 93.12 30 THR B O 1
ATOM 1429 N N . SER B 1 31 ? 6.996 5.336 7.516 1 95.38 31 SER B N 1
ATOM 1430 C CA . SER B 1 31 ? 5.926 6.004 6.781 1 95.38 31 SER B CA 1
ATOM 1431 C C . SER B 1 31 ? 6.012 5.699 5.289 1 95.38 31 SER B C 1
ATOM 1433 O O . SER B 1 31 ? 7.082 5.812 4.688 1 95.38 31 SER B O 1
ATOM 1435 N N . HIS B 1 32 ? 4.91 5.289 4.746 1 94.5 32 HIS B N 1
ATOM 1436 C CA . HIS B 1 32 ? 4.785 5.117 3.303 1 94.5 32 HIS B CA 1
ATOM 1437 C C . HIS B 1 32 ? 3.893 6.195 2.697 1 94.5 32 HIS B C 1
ATOM 1439 O O . HIS B 1 32 ? 2.785 6.434 3.182 1 94.5 32 HIS B O 1
ATOM 1445 N N . LEU B 1 33 ? 4.383 6.848 1.702 1 93.62 33 LEU B N 1
ATOM 1446 C CA . LEU B 1 33 ? 3.619 7.816 0.92 1 93.62 33 LEU B CA 1
ATOM 1447 C C . LEU B 1 33 ? 3.533 7.387 -0.541 1 93.62 33 LEU B C 1
ATOM 1449 O O . LEU B 1 33 ? 4.531 6.969 -1.131 1 93.62 33 LEU B O 1
ATOM 1453 N N . SER B 1 34 ? 2.322 7.395 -1.026 1 90.44 34 SER B N 1
ATOM 1454 C CA . SER B 1 34 ? 2.186 7.059 -2.439 1 90.44 34 SER B CA 1
ATOM 1455 C C . SER B 1 34 ? 1.1 7.898 -3.105 1 90.44 34 SER B C 1
ATOM 1457 O O . SER B 1 34 ? 0.234 8.453 -2.426 1 90.44 34 SER B O 1
ATOM 1459 N N . GLY B 1 35 ? 1.265 8.039 -4.379 1 85.44 35 GLY B N 1
ATOM 1460 C CA . GLY B 1 35 ? 0.293 8.75 -5.191 1 85.44 35 GLY B CA 1
ATOM 1461 C C . GLY B 1 35 ? 0.398 8.422 -6.672 1 85.44 35 GLY B C 1
ATOM 1462 O O . GLY B 1 35 ? 1.463 8.031 -7.152 1 85.44 35 GLY B O 1
ATOM 1463 N N . SER B 1 36 ? -0.764 8.516 -7.371 1 80.62 36 SER B N 1
ATOM 1464 C CA . SER B 1 36 ? -0.787 8.281 -8.812 1 80.62 36 SER B CA 1
ATOM 1465 C C . SER B 1 36 ? -1.798 9.188 -9.508 1 80.62 36 SER B C 1
ATOM 1467 O O . SER B 1 36 ? -2.908 9.383 -9.008 1 80.62 36 SER B O 1
ATOM 1469 N N . CYS B 1 37 ? -1.288 9.789 -10.523 1 74.69 37 CYS B N 1
ATOM 1470 C CA . CYS B 1 37 ? -2.189 10.609 -11.328 1 74.69 37 CYS B CA 1
ATOM 1471 C C . CYS B 1 37 ? -2.904 9.766 -12.375 1 74.69 37 CYS B C 1
ATOM 1473 O O . CYS B 1 37 ? -3.742 10.281 -13.125 1 74.69 37 CYS B O 1
ATOM 1475 N N . LEU B 1 38 ? -2.547 8.531 -12.562 1 69.06 38 LEU B N 1
ATOM 1476 C CA . LEU B 1 38 ? -3.082 7.707 -13.633 1 69.06 38 LEU B CA 1
ATOM 1477 C C . LEU B 1 38 ? -4.398 7.059 -13.219 1 69.06 38 LEU B C 1
ATOM 1479 O O . LEU B 1 38 ? -5.316 6.93 -14.031 1 69.06 38 LEU B O 1
ATOM 1483 N N . GLN B 1 39 ? -4.375 6.527 -12.047 1 63.53 39 GLN B N 1
ATOM 1484 C CA . GLN B 1 39 ? -5.551 5.723 -11.742 1 63.53 39 GLN B CA 1
ATOM 1485 C C . GLN B 1 39 ? -6.137 6.102 -10.383 1 63.53 39 GLN B C 1
ATOM 1487 O O . GLN B 1 39 ? -5.398 6.352 -9.43 1 63.53 39 GLN B O 1
ATOM 1492 N N . ASN B 1 40 ? -7.461 6.262 -10.516 1 61.53 40 ASN B N 1
ATOM 1493 C CA . ASN B 1 40 ? -8.234 6.488 -9.297 1 61.53 40 ASN B CA 1
ATOM 1494 C C . ASN B 1 40 ? -8.531 5.18 -8.57 1 61.53 40 ASN B C 1
ATOM 1496 O O . ASN B 1 40 ? -9.219 4.312 -9.109 1 61.53 40 ASN B O 1
ATOM 1500 N N . SER B 1 41 ? -7.613 4.547 -8.016 1 61.84 41 SER B N 1
ATOM 1501 C CA . SER B 1 41 ? -8.023 3.418 -7.188 1 61.84 41 SER B CA 1
ATOM 1502 C C . SER B 1 41 ? -8.078 3.805 -5.715 1 61.84 41 SER B C 1
ATOM 1504 O O . SER B 1 41 ? -7.125 4.371 -5.18 1 61.84 41 SER B O 1
ATOM 1506 N N . ALA B 1 42 ? -9.266 3.508 -5.18 1 64.19 42 ALA B N 1
ATOM 1507 C CA . ALA B 1 42 ? -9.602 3.922 -3.82 1 64.19 42 ALA B CA 1
ATOM 1508 C C . ALA B 1 42 ? -8.641 3.311 -2.805 1 64.19 42 ALA B C 1
ATOM 1510 O O . ALA B 1 42 ? -8.375 2.107 -2.84 1 64.19 42 ALA B O 1
ATOM 1511 N N . LYS B 1 43 ? -7.777 4.086 -2.184 1 75.12 43 LYS B N 1
ATOM 1512 C CA . LYS B 1 43 ? -7.023 3.754 -0.979 1 75.12 43 LYS B CA 1
ATOM 1513 C C . LYS B 1 43 ? -7.344 4.723 0.155 1 75.12 43 LYS B C 1
ATOM 1515 O O . LYS B 1 43 ? -7.797 5.844 -0.089 1 75.12 43 LYS B O 1
ATOM 1520 N N . PRO B 1 44 ? -7.184 4.07 1.365 1 83.94 44 PRO B N 1
ATOM 1521 C CA . PRO B 1 44 ? -7.359 5.031 2.457 1 83.94 44 PRO B CA 1
ATOM 1522 C C . PRO B 1 44 ? -6.422 6.227 2.346 1 83.94 44 PRO B C 1
ATOM 1524 O O . PRO B 1 44 ? -5.273 6.078 1.914 1 83.94 44 PRO B O 1
ATOM 1527 N N . ARG B 1 45 ? -7.02 7.367 2.688 1 88.44 45 ARG B N 1
ATOM 1528 C CA . ARG B 1 45 ? -6.195 8.57 2.754 1 88.44 45 ARG B CA 1
ATOM 1529 C C . ARG B 1 45 ? -5.066 8.406 3.768 1 88.44 45 ARG B C 1
ATOM 1531 O O . ARG B 1 45 ? -3.92 8.766 3.488 1 88.44 45 ARG B O 1
ATOM 1538 N N . PHE B 1 46 ? -5.516 7.871 4.914 1 91.69 46 PHE B N 1
ATOM 1539 C CA . PHE B 1 46 ? -4.539 7.57 5.957 1 91.69 46 PHE B CA 1
ATOM 1540 C C . PHE B 1 46 ? -4.773 6.18 6.531 1 91.69 46 PHE B C 1
ATOM 1542 O O . PHE B 1 46 ? -5.918 5.766 6.73 1 91.69 46 PHE B O 1
ATOM 1549 N N . ARG B 1 47 ? -3.682 5.57 6.793 1 90.75 47 ARG B N 1
ATOM 1550 C CA . ARG B 1 47 ? -3.684 4.324 7.555 1 90.75 47 ARG B CA 1
ATOM 1551 C C . ARG B 1 47 ? -2.535 4.293 8.555 1 90.75 47 ARG B C 1
ATOM 1553 O O . ARG B 1 47 ? -1.391 4.59 8.203 1 90.75 47 ARG B O 1
ATOM 1560 N N . VAL B 1 48 ? -2.9 4.074 9.773 1 90.75 48 VAL B N 1
ATOM 1561 C CA . VAL B 1 48 ? -1.913 3.953 10.844 1 90.75 48 VAL B CA 1
ATOM 1562 C C . VAL B 1 48 ? -2.039 2.588 11.508 1 90.75 48 VAL B C 1
ATOM 1564 O O . VAL B 1 48 ? -3.125 2.207 11.961 1 90.75 48 VAL B O 1
ATOM 1567 N N . SER B 1 49 ? -0.96 1.952 11.508 1 88.12 49 SER B N 1
ATOM 1568 C CA . SER B 1 49 ? -0.949 0.631 12.125 1 88.12 49 SER B CA 1
ATOM 1569 C C . SER B 1 49 ? 0.016 0.584 13.305 1 88.12 49 SER B C 1
ATOM 1571 O O . SER B 1 49 ? 1.107 1.155 13.242 1 88.12 49 SER B O 1
ATOM 1573 N N . GLY B 1 50 ? -0.451 -0.072 14.336 1 84.12 50 GLY B N 1
ATOM 1574 C CA . GLY B 1 50 ? 0.377 -0.276 15.516 1 84.12 50 GLY B CA 1
ATOM 1575 C C . GLY B 1 50 ? 0.092 -1.586 16.219 1 84.12 50 GLY B C 1
ATOM 1576 O O . GLY B 1 50 ? -0.662 -2.42 15.719 1 84.12 50 GLY B O 1
ATOM 1577 N N . ALA B 1 51 ? 0.749 -1.779 17.359 1 81.06 51 ALA B N 1
ATOM 1578 C CA . ALA B 1 51 ? 0.68 -3.018 18.141 1 81.06 51 ALA B CA 1
ATOM 1579 C C . ALA B 1 51 ? -0.748 -3.301 18.594 1 81.06 51 ALA B C 1
ATOM 1581 O O . ALA B 1 51 ? -1.136 -4.461 18.75 1 81.06 51 ALA B O 1
ATOM 1582 N N . LYS B 1 52 ? -1.532 -2.268 18.719 1 84 52 LYS B N 1
ATOM 1583 C CA . LYS B 1 52 ? -2.848 -2.447 19.312 1 84 52 LYS B CA 1
ATOM 1584 C C . LYS B 1 52 ? -3.957 -2.295 18.281 1 84 52 LYS B C 1
ATOM 1586 O O . LYS B 1 52 ? -5.137 -2.223 18.641 1 84 52 LYS B O 1
ATOM 1591 N N . GLY B 1 53 ? -3.564 -2.152 17.062 1 85.94 53 GLY B N 1
ATOM 1592 C CA . GLY B 1 53 ? -4.609 -2.074 16.047 1 85.94 53 GLY B CA 1
ATOM 1593 C C . GLY B 1 53 ? -4.25 -1.172 14.883 1 85.94 53 GLY B C 1
ATOM 1594 O O . GLY B 1 53 ? -3.09 -0.785 14.727 1 85.94 53 GLY B O 1
ATOM 1595 N N . CYS B 1 54 ? -5.293 -0.926 14.047 1 89.12 54 CYS B N 1
ATOM 1596 C CA . CYS B 1 54 ? -5.109 -0.115 12.852 1 89.12 54 CYS B CA 1
ATOM 1597 C C . CYS B 1 54 ? -6.223 0.914 12.711 1 89.12 54 CYS B C 1
ATOM 1599 O O . CYS B 1 54 ? -7.391 0.609 12.961 1 89.12 54 CYS B O 1
ATOM 1601 N N . TYR B 1 55 ? -5.777 2.066 12.43 1 91.38 55 TYR B N 1
ATOM 1602 C CA . TYR B 1 55 ? -6.723 3.131 12.109 1 91.38 55 TYR B CA 1
ATOM 1603 C C . TYR B 1 55 ? -6.621 3.527 10.641 1 91.38 55 TYR B C 1
ATOM 1605 O O . TYR B 1 55 ? -5.52 3.67 10.109 1 91.38 55 TYR B O 1
ATOM 1613 N N . SER B 1 56 ? -7.793 3.621 9.984 1 91.56 56 SER B N 1
ATOM 1614 C CA . SER B 1 56 ? -7.801 4.082 8.602 1 91.56 56 SER B CA 1
ATOM 1615 C C . SER B 1 56 ? -8.938 5.07 8.352 1 91.56 56 SER B C 1
ATOM 1617 O O . SER B 1 56 ? -9.984 4.992 8.992 1 91.56 56 SER B O 1
ATOM 1619 N N . VAL B 1 57 ? -8.703 6 7.492 1 91.75 57 VAL B N 1
ATOM 1620 C CA . VAL B 1 57 ? -9.719 6.977 7.125 1 91.75 57 VAL B CA 1
ATOM 1621 C C . VAL B 1 57 ? -9.617 7.305 5.641 1 91.75 57 VAL B C 1
ATOM 1623 O O . VAL B 1 57 ? -8.516 7.406 5.098 1 91.75 57 VAL B O 1
ATOM 1626 N N . ASP B 1 58 ? -10.812 7.422 5.055 1 87.75 58 ASP B N 1
ATOM 1627 C CA . ASP B 1 58 ? -10.859 7.723 3.627 1 87.75 58 ASP B CA 1
ATOM 1628 C C . ASP B 1 58 ? -11.141 9.203 3.389 1 87.75 58 ASP B C 1
ATOM 1630 O O . ASP B 1 58 ? -11.609 9.906 4.285 1 87.75 58 ASP B O 1
ATOM 1634 N N . GLY B 1 59 ? -10.82 9.672 2.24 1 83.75 59 GLY B N 1
ATOM 1635 C CA . GLY B 1 59 ? -11.25 10.977 1.78 1 83.75 59 GLY B CA 1
ATOM 1636 C C . GLY B 1 59 ? -10.445 12.117 2.373 1 83.75 59 GLY B C 1
ATOM 1637 O O . GLY B 1 59 ? -9.539 11.891 3.184 1 83.75 59 GLY B O 1
ATOM 1638 N N . LEU B 1 60 ? -10.719 13.383 1.93 1 83.38 60 LEU B N 1
ATOM 1639 C CA . LEU B 1 60 ? -10.086 14.617 2.371 1 83.38 60 LEU B CA 1
ATOM 1640 C C . LEU B 1 60 ? -10.961 15.352 3.385 1 83.38 60 LEU B C 1
ATOM 1642 O O . LEU B 1 60 ? -12.125 15 3.566 1 83.38 60 LEU B O 1
ATOM 1646 N N . ASP B 1 61 ? -10.336 16.312 4.074 1 83.94 61 ASP B N 1
ATOM 1647 C CA . ASP B 1 61 ? -11.078 17.172 4.992 1 83.94 61 ASP B CA 1
ATOM 1648 C C . ASP B 1 61 ? -12.273 17.812 4.293 1 83.94 61 ASP B C 1
ATOM 1650 O O . ASP B 1 61 ? -12.156 18.297 3.166 1 83.94 61 ASP B O 1
ATOM 1654 N N . GLY B 1 62 ? -13.438 17.844 4.949 1 85.25 62 GLY B N 1
ATOM 1655 C CA . GLY B 1 62 ? -14.695 18.297 4.375 1 85.25 62 GLY B CA 1
ATOM 1656 C C . GLY B 1 62 ? -14.773 19.812 4.219 1 85.25 62 GLY B C 1
ATOM 1657 O O . GLY B 1 62 ? -15.664 20.328 3.549 1 85.25 62 GLY B O 1
ATOM 1658 N N . GLN B 1 63 ? -13.891 20.5 4.766 1 86.94 63 GLN B N 1
ATOM 1659 C CA . GLN B 1 63 ? -13.945 21.969 4.742 1 86.94 63 GLN B CA 1
ATOM 1660 C C . GLN B 1 63 ? -13.789 22.5 3.32 1 86.94 63 GLN B C 1
ATOM 1662 O O . GLN B 1 63 ? -14.391 23.5 2.961 1 86.94 63 GLN B O 1
ATOM 1667 N N . GLU B 1 64 ? -12.984 21.812 2.6 1 86.62 64 GLU B N 1
ATOM 1668 C CA . GLU B 1 64 ? -12.781 22.25 1.223 1 86.62 64 GLU B CA 1
ATOM 1669 C C . GLU B 1 64 ? -14.086 22.188 0.431 1 86.62 64 GLU B C 1
ATOM 1671 O O . GLU B 1 64 ? -14.469 23.156 -0.225 1 86.62 64 GLU B O 1
ATOM 1676 N N . GLU B 1 65 ? -14.648 21.078 0.531 1 86.94 65 GLU B N 1
ATOM 1677 C CA . GLU B 1 65 ? -15.922 20.906 -0.16 1 86.94 65 GLU B CA 1
ATOM 1678 C C . GLU B 1 65 ? -16.953 21.922 0.318 1 86.94 65 GLU B C 1
ATOM 1680 O O . GLU B 1 65 ? -17.719 22.469 -0.485 1 86.94 65 GLU B O 1
ATOM 1685 N N . ALA B 1 66 ? -17.031 22.172 1.58 1 88.81 66 ALA B N 1
ATOM 1686 C CA . ALA B 1 66 ? -17.953 23.156 2.141 1 88.81 66 ALA B CA 1
ATOM 1687 C C . ALA B 1 66 ? -17.656 24.547 1.604 1 88.81 66 ALA B C 1
ATOM 1689 O O . ALA B 1 66 ? -18.578 25.281 1.231 1 88.81 66 ALA B O 1
ATOM 1690 N N . ALA B 1 67 ? -16.359 24.859 1.534 1 89.31 67 ALA B N 1
ATOM 1691 C CA . ALA B 1 67 ? -15.961 26.172 1.028 1 89.31 67 ALA B CA 1
ATOM 1692 C C . ALA B 1 67 ? -16.344 26.344 -0.437 1 89.31 67 ALA B C 1
ATOM 1694 O O . ALA B 1 67 ? -16.844 27.406 -0.837 1 89.31 67 ALA B O 1
ATOM 1695 N N . PHE B 1 68 ? -16.141 25.312 -1.146 1 91.56 68 PHE B N 1
ATOM 1696 C CA . PHE B 1 68 ? -16.5 25.344 -2.561 1 91.56 68 PHE B CA 1
ATOM 1697 C C . PHE B 1 68 ? -18 25.469 -2.742 1 91.56 68 PHE B C 1
ATOM 1699 O O . PHE B 1 68 ? -18.469 26.047 -3.727 1 91.56 68 PHE B O 1
ATOM 1706 N N . ALA B 1 69 ? -18.797 24.953 -1.825 1 93.06 69 ALA B N 1
ATOM 1707 C CA . ALA B 1 69 ? -20.25 25.031 -1.86 1 93.06 69 ALA B CA 1
ATOM 1708 C C . ALA B 1 69 ? -20.734 26.391 -1.376 1 93.06 69 ALA B C 1
ATOM 1710 O O . ALA B 1 69 ? -21.953 26.625 -1.272 1 93.06 69 ALA B O 1
ATOM 1711 N N . GLY B 1 70 ? -19.812 27.266 -1.019 1 93.12 70 GLY B N 1
ATOM 1712 C CA . GLY B 1 70 ? -20.156 28.625 -0.647 1 93.12 70 GLY B CA 1
ATOM 1713 C C . GLY B 1 70 ? -20.391 28.797 0.842 1 93.12 70 GLY B C 1
ATOM 1714 O O . GLY B 1 70 ? -20.828 29.859 1.289 1 93.12 70 GLY B O 1
ATOM 1715 N N . LEU B 1 71 ? -20.172 27.766 1.511 1 92.12 71 LEU B N 1
ATOM 1716 C CA . LEU B 1 71 ? -20.328 27.859 2.959 1 92.12 71 LEU B CA 1
ATOM 1717 C C . LEU B 1 71 ? -19.078 28.422 3.605 1 92.12 71 LEU B C 1
ATOM 1719 O O . LEU B 1 71 ? -17.984 28.328 3.047 1 92.12 71 LEU B O 1
ATOM 1723 N N . THR B 1 72 ? -19.25 29.109 4.727 1 90.69 72 THR B N 1
ATOM 1724 C CA . THR B 1 72 ? -18.156 29.719 5.461 1 90.69 72 THR B CA 1
ATOM 1725 C C . THR B 1 72 ? -18.219 29.375 6.941 1 90.69 72 THR B C 1
ATOM 1727 O O . THR B 1 72 ? -19.25 28.906 7.426 1 90.69 72 THR B O 1
ATOM 1730 N N . PRO B 1 73 ? -17.016 29.547 7.664 1 89.44 73 PRO B N 1
ATOM 1731 C CA . PRO B 1 73 ? -17.078 29.375 9.117 1 89.44 73 PRO B CA 1
ATOM 1732 C C . PRO B 1 73 ? -18.172 30.219 9.766 1 89.44 73 PRO B C 1
ATOM 1734 O O . PRO B 1 73 ? -18.797 29.797 10.734 1 89.44 73 PRO B O 1
ATOM 1737 N N . LYS B 1 74 ? -18.328 31.359 9.203 1 90.56 74 LYS B N 1
ATOM 1738 C CA . LYS B 1 74 ? -19.375 32.25 9.734 1 90.56 74 LYS B CA 1
ATOM 1739 C C . LYS B 1 74 ? -20.766 31.656 9.516 1 90.56 74 LYS B C 1
ATOM 1741 O O . LYS B 1 74 ? -21.578 31.625 10.438 1 90.56 74 LYS B O 1
ATOM 1746 N N . SER B 1 75 ? -21.031 31.156 8.359 1 92.81 75 SER B N 1
ATOM 1747 C CA . SER B 1 75 ? -22.359 30.641 8.031 1 92.81 75 SER B CA 1
ATOM 1748 C C . SER B 1 75 ? -22.625 29.328 8.75 1 92.81 75 SER B C 1
ATOM 1750 O O . SER B 1 75 ? -23.781 29.031 9.109 1 92.81 75 SER B O 1
ATOM 1752 N N . GLU B 1 76 ? -21.609 28.531 8.969 1 90.88 76 GLU B N 1
ATOM 1753 C CA . GLU B 1 76 ? -21.797 27.188 9.477 1 90.88 76 GLU B CA 1
ATOM 1754 C C . GLU B 1 76 ? -21.641 27.125 10.992 1 90.88 76 GLU B C 1
ATOM 1756 O O . GLU B 1 76 ? -22.141 26.203 11.641 1 90.88 76 GLU B O 1
ATOM 1761 N N . GLY B 1 77 ? -20.938 28.125 11.484 1 89 77 GLY B N 1
ATOM 1762 C CA . GLY B 1 77 ? -20.703 28.156 12.914 1 89 77 GLY B CA 1
ATOM 1763 C C . GLY B 1 77 ? -20.047 26.891 13.438 1 89 77 GLY B C 1
ATOM 1764 O O . GLY B 1 77 ? -19 26.469 12.922 1 89 77 GLY B O 1
ATOM 1765 N N . GLU B 1 78 ? -20.688 26.25 14.406 1 86.94 78 GLU B N 1
ATOM 1766 C CA . GLU B 1 78 ? -20.109 25.078 15.086 1 86.94 78 GLU B CA 1
ATOM 1767 C C . GLU B 1 78 ? -20.078 23.859 14.172 1 86.94 78 GLU B C 1
ATOM 1769 O O . GLU B 1 78 ? -19.391 22.875 14.453 1 86.94 78 GLU B O 1
ATOM 1774 N N . ARG B 1 79 ? -20.734 23.984 13.109 1 88.88 79 ARG B N 1
ATOM 1775 C CA . ARG B 1 79 ? -20.797 22.859 12.188 1 88.88 79 ARG B CA 1
ATOM 1776 C C . ARG B 1 79 ? -19.609 22.859 11.234 1 88.88 79 ARG B C 1
ATOM 1778 O O . ARG 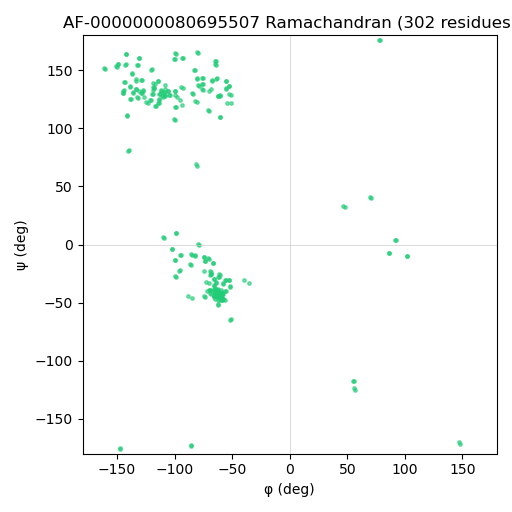B 1 79 ? -19.344 21.875 10.547 1 88.88 79 ARG B O 1
ATOM 1785 N N . TRP B 1 80 ? -18.984 24.031 11.195 1 89.94 80 TRP B N 1
ATOM 1786 C CA . TRP B 1 80 ? -17.844 24.141 10.297 1 89.94 80 TRP B CA 1
ATOM 1787 C C . TRP B 1 80 ? -16.734 23.172 10.695 1 89.94 80 TRP B C 1
ATOM 1789 O O . TRP B 1 80 ? -16.328 23.125 11.859 1 89.94 80 TRP B O 1
ATOM 1799 N N . GLY B 1 81 ? -16.25 22.359 9.758 1 90.38 81 GLY B N 1
ATOM 1800 C CA . GLY B 1 81 ? -15.133 21.453 9.969 1 90.38 81 GLY B CA 1
ATOM 1801 C C . GLY B 1 81 ? -15.555 20.109 10.547 1 90.38 81 GLY B C 1
ATOM 1802 O O . GLY B 1 81 ? -14.719 19.219 10.734 1 90.38 81 GLY B O 1
ATOM 1803 N N . VAL B 1 82 ? -16.859 20.031 10.914 1 91.75 82 VAL B N 1
ATOM 1804 C CA . VAL B 1 82 ? -17.344 18.766 11.469 1 91.75 82 VAL B CA 1
ATOM 1805 C C . VAL B 1 82 ? -17.516 17.75 10.352 1 91.75 82 VAL B C 1
ATOM 1807 O O . VAL B 1 82 ? -18.062 18.062 9.289 1 91.75 82 VAL B O 1
ATOM 1810 N N . GLU B 1 83 ? -16.984 16.516 10.602 1 91.94 83 GLU B N 1
ATOM 1811 C CA . GLU B 1 83 ? -17.141 15.43 9.633 1 91.94 83 GLU B CA 1
ATOM 1812 C C . GLU B 1 83 ? -18.359 14.578 9.93 1 91.94 83 GLU B C 1
ATOM 1814 O O . GLU B 1 83 ? -18.609 14.227 11.086 1 91.94 83 GLU B O 1
ATOM 1819 N N . GLU B 1 84 ? -1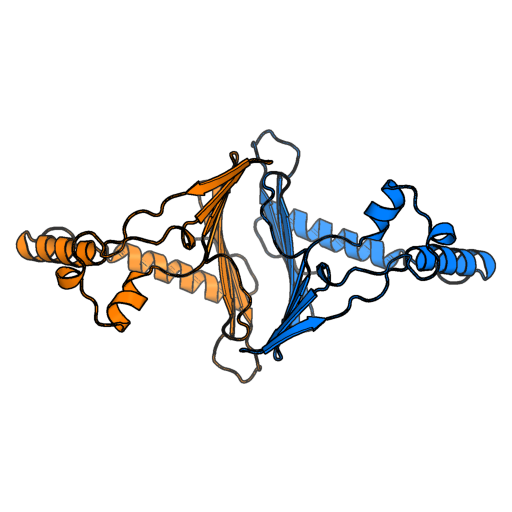9.094 14.289 8.906 1 89.94 84 GLU B N 1
ATOM 1820 C CA . GLU B 1 84 ? -20.234 13.398 9.078 1 89.94 84 GLU B CA 1
ATOM 1821 C C . GLU B 1 84 ? -19.797 11.992 9.469 1 89.94 84 GLU B C 1
ATOM 1823 O O . GLU B 1 84 ? -18.672 11.578 9.164 1 89.94 84 GLU B O 1
ATOM 1828 N N . HIS B 1 85 ? -20.719 11.32 10.055 1 92.25 85 HIS B N 1
ATOM 1829 C CA . HIS B 1 85 ? -20.438 9.984 10.57 1 92.25 85 HIS B CA 1
ATOM 1830 C C . HIS B 1 85 ? -19.891 9.07 9.484 1 92.25 85 HIS B C 1
ATOM 1832 O O . HIS B 1 85 ? -18.953 8.305 9.719 1 92.25 85 HIS B O 1
ATOM 1838 N N . ARG B 1 86 ? -20.406 9.164 8.359 1 89.25 86 ARG B N 1
ATOM 1839 C CA . ARG B 1 86 ? -20.016 8.273 7.2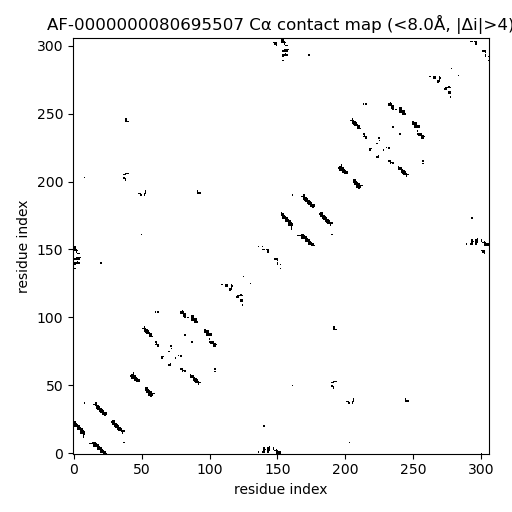66 1 89.25 86 ARG B CA 1
ATOM 1840 C C . ARG B 1 86 ? -18.578 8.523 6.836 1 89.25 86 ARG B C 1
ATOM 1842 O O . ARG B 1 86 ? -17.984 7.695 6.156 1 89.25 86 ARG B O 1
ATOM 1849 N N . ARG B 1 87 ? -17.984 9.602 7.195 1 91.56 87 ARG B N 1
ATOM 1850 C CA . ARG B 1 87 ? -16.625 9.969 6.781 1 91.56 87 ARG B CA 1
ATOM 1851 C C . ARG B 1 87 ? -15.625 9.703 7.895 1 91.56 87 ARG B C 1
ATOM 1853 O O . ARG B 1 87 ? -14.422 9.914 7.719 1 91.56 87 ARG B O 1
ATOM 1860 N N . TRP B 1 88 ? -16.141 9.281 9.016 1 93.31 88 TRP B N 1
ATOM 1861 C CA . TRP B 1 88 ? -15.242 8.961 10.117 1 93.31 88 TRP B CA 1
ATOM 1862 C C . TRP B 1 88 ? -14.344 7.781 9.766 1 93.31 88 TRP B C 1
ATOM 1864 O O . TRP B 1 88 ? -14.703 6.941 8.938 1 93.31 88 TRP B O 1
ATOM 1874 N N . GLY B 1 89 ? -13.188 7.738 10.43 1 92.94 89 GLY B N 1
ATOM 1875 C CA . GLY B 1 89 ? -12.25 6.645 10.2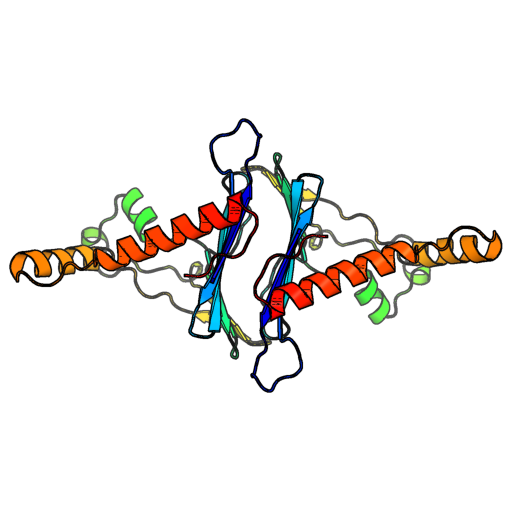19 1 92.94 89 GLY B CA 1
ATOM 1876 C C . GLY B 1 89 ? -12.625 5.391 10.984 1 92.94 89 GLY B C 1
ATOM 1877 O O . GLY B 1 89 ? -13.508 5.422 11.844 1 92.94 89 GLY B O 1
ATOM 1878 N N . TRP B 1 90 ? -11.984 4.34 10.586 1 92 90 TRP B N 1
ATOM 1879 C CA . TRP B 1 90 ? -12.195 3.045 11.219 1 92 90 TRP B CA 1
ATOM 1880 C C . TRP B 1 90 ? -11.008 2.67 12.102 1 92 90 TRP B C 1
ATOM 1882 O O . TRP B 1 90 ? -9.852 2.867 11.711 1 92 90 TRP B O 1
ATOM 1892 N N . PHE B 1 91 ? -11.32 2.246 13.328 1 92.25 91 PHE B N 1
ATOM 1893 C CA . PHE B 1 91 ? -10.328 1.56 14.156 1 92.25 91 PHE B CA 1
ATOM 1894 C C . PHE B 1 91 ? -10.609 0.062 14.195 1 92.25 91 PHE B C 1
ATOM 1896 O O . PHE B 1 91 ? -11.742 -0.356 14.445 1 92.25 91 PHE B O 1
ATOM 1903 N N . GLU B 1 92 ? -9.602 -0.658 13.914 1 88.56 92 GLU B N 1
ATOM 1904 C CA . GLU B 1 92 ? -9.742 -2.111 13.883 1 88.56 92 GLU B CA 1
ATOM 1905 C C . GLU B 1 92 ? -8.688 -2.785 14.758 1 88.56 92 GLU B C 1
ATOM 1907 O O . GLU B 1 92 ? -7.512 -2.406 14.727 1 88.56 92 GLU B O 1
ATOM 1912 N N . GLN B 1 93 ? -9.133 -3.705 15.555 1 85.75 93 GLN B N 1
ATOM 1913 C CA . GLN B 1 93 ? -8.281 -4.551 16.391 1 85.75 93 GLN B CA 1
ATOM 1914 C C . GLN B 1 93 ? -8.82 -5.98 16.438 1 85.75 93 GLN B C 1
ATOM 1916 O O . GLN B 1 93 ? -9.812 -6.25 17.125 1 85.75 93 GLN B O 1
ATOM 1921 N N . GLY B 1 94 ? -8.023 -6.93 15.789 1 78.69 94 GLY B N 1
ATOM 1922 C CA . GLY B 1 94 ? -8.578 -8.273 15.68 1 78.69 94 GLY B CA 1
ATOM 1923 C C . GLY B 1 94 ? -9.938 -8.305 15.016 1 78.69 94 GLY B C 1
ATOM 1924 O O . GLY B 1 94 ? -10.094 -7.836 13.891 1 78.69 94 GLY B O 1
ATOM 1925 N N . GLU B 1 95 ? -10.891 -8.734 15.773 1 80.44 95 GLU B N 1
ATOM 1926 C CA . GLU B 1 95 ? -12.242 -8.828 15.234 1 80.44 95 GLU B CA 1
ATOM 1927 C C . GLU B 1 95 ? -13.062 -7.586 15.57 1 80.44 95 GLU B C 1
ATOM 1929 O O . GLU B 1 95 ? -14.172 -7.414 15.07 1 80.44 95 GLU B O 1
ATOM 1934 N N . HIS B 1 96 ? -12.492 -6.816 16.375 1 86.19 96 HIS B N 1
ATOM 1935 C CA . HIS B 1 96 ? -13.18 -5.605 16.781 1 86.19 96 HIS B CA 1
ATOM 1936 C C . HIS B 1 96 ? -12.961 -4.473 15.789 1 86.19 96 HIS B C 1
ATOM 1938 O O . HIS B 1 96 ? -11.836 -4.246 15.336 1 86.19 96 HIS B O 1
ATOM 1944 N N . ARG B 1 97 ? -14.039 -3.852 15.391 1 89.44 97 ARG B N 1
ATOM 1945 C CA . ARG B 1 97 ? -13.977 -2.688 14.508 1 89.44 97 ARG B CA 1
ATOM 1946 C C . ARG B 1 97 ? -14.977 -1.621 14.953 1 89.44 97 ARG B C 1
ATOM 1948 O O . ARG B 1 97 ? -16.141 -1.927 15.234 1 89.44 97 ARG B O 1
ATOM 1955 N N . GLU B 1 98 ? -14.523 -0.351 14.953 1 93.12 98 GLU B N 1
ATOM 1956 C CA . GLU B 1 98 ? -15.414 0.743 15.336 1 93.12 98 GLU B CA 1
ATOM 1957 C C . GLU B 1 98 ? -15.047 2.031 14.602 1 93.12 98 GLU B C 1
ATOM 1959 O O . GLU B 1 98 ? -13.891 2.219 14.211 1 93.12 98 GLU B O 1
ATOM 1964 N N . ARG B 1 99 ? -16.031 2.871 14.477 1 94.69 99 ARG B N 1
ATOM 1965 C CA . ARG B 1 99 ? -15.781 4.199 13.93 1 94.69 99 ARG B CA 1
ATOM 1966 C C . ARG B 1 99 ? -15.203 5.129 14.992 1 94.69 99 ARG B C 1
ATOM 1968 O O . ARG B 1 99 ? -15.609 5.078 16.156 1 94.69 99 ARG B O 1
ATOM 1975 N N . VAL B 1 100 ? -14.328 5.941 14.57 1 95 100 VAL B N 1
ATOM 1976 C CA . VAL B 1 100 ? -13.727 6.922 15.469 1 95 100 VAL B CA 1
ATOM 1977 C C . VAL B 1 100 ? -14.07 8.336 15 1 95 100 VAL B C 1
ATOM 1979 O O . VAL B 1 100 ? -13.734 8.727 13.875 1 95 100 VAL B O 1
ATOM 1982 N N . PRO B 1 101 ? -14.773 9.109 15.859 1 94 101 PRO B N 1
ATOM 1983 C CA . PRO B 1 101 ? -15.086 10.477 15.445 1 94 101 PRO B CA 1
ATOM 1984 C C . PRO B 1 101 ? -13.844 11.281 15.07 1 94 101 PRO B C 1
ATOM 1986 O O . PRO B 1 101 ? -12.828 11.211 15.773 1 94 101 PRO B O 1
ATOM 1989 N N . SER B 1 102 ? -13.969 11.984 13.953 1 92.44 102 SER B N 1
ATOM 1990 C CA . SER B 1 102 ? -12.883 12.867 13.539 1 92.44 102 SER B CA 1
ATOM 1991 C C . SER B 1 102 ? -12.867 14.141 14.383 1 92.44 102 SER B C 1
ATOM 1993 O O . SER B 1 102 ? -13.922 14.656 14.766 1 92.44 102 SER B O 1
ATOM 1995 N N . GLU B 1 103 ? -11.688 14.586 14.664 1 90.75 103 GLU B N 1
ATOM 1996 C CA . GLU B 1 103 ? -11.586 15.914 15.25 1 90.75 103 GLU B CA 1
ATOM 1997 C C . GLU B 1 103 ? -12.094 16.984 14.289 1 90.75 103 GLU B C 1
ATOM 1999 O O . GLU B 1 103 ? -11.945 16.859 13.078 1 90.75 103 GLU B O 1
ATOM 2004 N N . ARG B 1 104 ? -12.703 17.922 14.883 1 88.62 104 ARG B N 1
ATOM 2005 C CA . ARG B 1 104 ? -13.195 19.031 14.055 1 88.62 104 ARG B CA 1
ATOM 2006 C C . ARG B 1 104 ? -12.047 19.734 13.344 1 88.62 104 ARG B C 1
ATOM 2008 O O . ARG B 1 104 ? -11.047 20.094 13.977 1 88.62 104 ARG B O 1
ATOM 2015 N N . GLY B 1 105 ? -12.234 19.844 12.023 1 86.94 105 GLY B N 1
ATOM 2016 C CA . GLY B 1 105 ? -11.25 20.625 11.297 1 86.94 105 GLY B CA 1
ATOM 2017 C C . GLY B 1 105 ? -11.297 22.109 11.641 1 86.94 105 GLY B C 1
ATOM 2018 O O . GLY B 1 105 ? -12.367 22.656 11.898 1 86.94 105 GLY B O 1
ATOM 2019 N N . CYS B 1 106 ? -10.047 22.703 11.734 1 86.25 106 CYS B N 1
ATOM 2020 C CA . CYS B 1 106 ? -10 24.125 12.102 1 86.25 106 CYS B CA 1
ATOM 2021 C C . CYS B 1 106 ? -8.938 24.859 11.289 1 86.25 106 CYS B C 1
ATOM 2023 O O . CYS B 1 106 ? -7.918 25.281 11.828 1 86.25 106 CYS B O 1
ATOM 2025 N N . TRP B 1 107 ? -9.305 25.234 10.047 1 83.62 107 TRP B N 1
ATOM 2026 C CA . TRP B 1 107 ? -8.375 25.938 9.172 1 83.62 107 TRP B CA 1
ATOM 2027 C C . TRP B 1 107 ? -8.102 27.344 9.695 1 83.62 107 TRP B C 1
ATOM 2029 O O . TRP B 1 107 ? -7.008 27.875 9.516 1 83.62 107 TRP B O 1
ATOM 2039 N N . LEU B 1 108 ? -9.008 27.828 10.406 1 84.62 108 LEU B N 1
ATOM 2040 C CA . LEU B 1 108 ? -8.906 29.188 10.898 1 84.62 108 LEU B CA 1
ATOM 2041 C C . LEU B 1 108 ? -7.797 29.312 11.93 1 84.62 108 LEU B C 1
ATOM 2043 O O . LEU B 1 108 ? -7.277 30.406 12.164 1 84.62 108 LEU B O 1
ATOM 2047 N N . GLU B 1 109 ? -7.516 28.141 12.516 1 86.75 109 GLU B N 1
ATOM 2048 C CA . GLU B 1 109 ? -6.48 28.156 13.547 1 86.75 109 GLU B CA 1
ATOM 2049 C C . GLU B 1 109 ? -5.164 28.688 13.008 1 86.75 109 GLU B C 1
ATOM 2051 O O . GLU B 1 109 ? -4.43 29.391 13.719 1 86.75 109 GLU B O 1
ATOM 2056 N N . PHE B 1 110 ? -4.902 28.438 11.781 1 88.12 110 PHE B N 1
ATOM 2057 C CA . PHE B 1 110 ? -3.682 28.953 11.164 1 88.12 110 PHE B CA 1
ATOM 2058 C C . PHE B 1 110 ? -3.676 30.469 11.172 1 88.12 110 PHE B C 1
ATOM 2060 O O . PHE B 1 110 ? -2.686 31.094 11.562 1 88.12 110 PHE B O 1
ATOM 2067 N N . TYR B 1 111 ? -4.754 31.016 10.766 1 87.75 111 TYR B N 1
ATOM 2068 C CA . TYR B 1 111 ? -4.82 32.469 10.641 1 87.75 111 TYR B CA 1
ATOM 2069 C C . TYR B 1 111 ? -4.801 33.156 12.008 1 87.75 111 TYR B C 1
ATOM 2071 O O . TYR B 1 111 ? -4.211 34.219 12.172 1 87.75 111 TYR B O 1
ATOM 2079 N N . ARG B 1 112 ? -5.504 32.531 12.961 1 88.25 112 ARG B N 1
ATOM 2080 C CA . ARG B 1 112 ? -5.457 33.031 14.32 1 88.25 112 ARG B CA 1
ATOM 2081 C C . ARG B 1 112 ? -4.027 33.062 14.852 1 88.25 112 ARG B C 1
ATOM 2083 O O . ARG B 1 112 ? -3.59 34.062 15.438 1 88.25 112 ARG B O 1
ATOM 2090 N N . GLN B 1 113 ? -3.352 31.953 14.617 1 90.19 113 GLN B N 1
ATOM 2091 C CA . GLN B 1 113 ? -1.963 31.875 15.055 1 90.19 113 GLN B CA 1
ATOM 2092 C C . GLN B 1 113 ? -1.088 32.875 14.312 1 90.19 113 GLN B C 1
ATOM 2094 O O . GLN B 1 113 ? -0.196 33.5 14.906 1 90.19 113 GLN B O 1
ATOM 2099 N N . LEU B 1 114 ? -1.371 33.062 13.062 1 89.75 114 LEU B N 1
ATOM 2100 C CA . LEU B 1 114 ? -0.617 34.031 12.258 1 89.75 114 LEU B CA 1
ATOM 2101 C C . LEU B 1 114 ? -0.842 35.438 12.75 1 89.75 114 LEU B C 1
ATOM 2103 O O . LEU B 1 114 ? 0.106 36.219 12.859 1 89.75 114 LEU B O 1
ATOM 2107 N N . GLN B 1 115 ? -2.084 35.688 13.016 1 91.25 115 GLN B N 1
ATOM 2108 C CA . GLN B 1 115 ? -2.4 37 13.555 1 91.25 115 GLN B CA 1
ATOM 2109 C C . GLN B 1 115 ? -1.654 37.25 14.859 1 91.25 115 GLN B C 1
ATOM 2111 O O . GLN B 1 115 ? -1.074 38.344 15.055 1 91.25 115 GLN B O 1
ATOM 2116 N N . SER B 1 116 ? -1.74 36.25 15.695 1 90.94 116 SER B N 1
ATOM 2117 C CA . SER B 1 116 ? -1.034 36.375 16.969 1 90.94 116 SER B CA 1
ATOM 2118 C C . SER B 1 116 ? 0.462 36.562 16.75 1 90.94 116 SER B C 1
ATOM 2120 O O . SER B 1 116 ? 1.09 37.375 17.438 1 90.94 116 SER B O 1
ATOM 2122 N N . ALA B 1 117 ? 1.043 35.906 15.82 1 89.81 117 ALA B N 1
ATOM 2123 C CA . ALA B 1 117 ? 2.467 36.031 15.516 1 89.81 117 ALA B CA 1
ATOM 2124 C C . ALA B 1 117 ? 2.809 37.406 15.023 1 89.81 117 ALA B C 1
ATOM 2126 O O . ALA B 1 117 ? 3.846 37.969 15.391 1 89.81 117 ALA B O 1
ATOM 2127 N N . VAL B 1 118 ? 1.982 37.969 14.195 1 89.44 118 VAL B N 1
ATOM 2128 C CA . VAL B 1 118 ? 2.205 39.312 13.633 1 89.44 118 VAL B CA 1
ATOM 2129 C C . VAL B 1 118 ? 2.055 40.375 14.719 1 89.44 118 VAL B C 1
ATOM 2131 O O . VAL B 1 118 ? 2.889 41.281 14.844 1 89.44 118 VAL B O 1
ATOM 2134 N N . ASP B 1 119 ? 1.021 40.125 15.508 1 91.06 119 ASP B N 1
ATOM 2135 C CA . ASP B 1 119 ? 0.688 41.125 16.531 1 91.06 119 ASP B CA 1
ATOM 2136 C C . ASP B 1 119 ? 1.696 41.094 17.672 1 91.06 119 ASP B C 1
ATOM 2138 O O . ASP B 1 119 ? 2.064 42.156 18.203 1 91.06 119 ASP B O 1
ATOM 2142 N N . GLU B 1 120 ? 2.014 39.938 18.109 1 88.62 120 GLU B N 1
ATOM 2143 C CA . GLU B 1 120 ? 2.859 39.812 19.297 1 88.62 120 GLU B CA 1
ATOM 2144 C C . GLU B 1 120 ? 4.312 39.562 18.906 1 88.62 120 GLU B C 1
ATOM 2146 O O . GLU B 1 120 ? 5.148 39.25 19.766 1 88.62 120 GLU B O 1
ATOM 2151 N N . ARG B 1 121 ? 4.648 39.688 17.656 1 82.19 121 ARG B N 1
ATOM 2152 C CA . ARG B 1 121 ? 5.977 39.406 17.125 1 82.19 121 ARG B CA 1
ATOM 2153 C C . ARG B 1 121 ? 6.5 38.062 17.625 1 82.19 121 ARG B C 1
ATOM 2155 O O . ARG B 1 121 ? 7.66 37.969 18.016 1 82.19 121 ARG B O 1
ATOM 2162 N N . SER B 1 122 ? 5.473 37.188 17.797 1 81.44 122 SER B N 1
ATOM 2163 C CA . SER B 1 122 ? 5.812 35.844 18.234 1 81.44 122 SER B CA 1
ATOM 2164 C C . SER B 1 122 ? 6.164 34.969 17.062 1 81.44 122 SER B C 1
ATOM 2166 O O . SER B 1 122 ? 6.375 35.438 15.945 1 81.44 122 SER B O 1
ATOM 2168 N N . SER B 1 123 ? 6.336 33.688 17.359 1 83.06 123 SER B N 1
ATOM 2169 C CA . SER B 1 123 ? 6.828 32.75 16.359 1 83.06 123 SER B CA 1
ATOM 2170 C C . SER B 1 123 ? 5.781 32.5 15.273 1 83.06 123 SER B C 1
ATOM 2172 O O . SER B 1 123 ? 4.586 32.438 15.562 1 83.06 123 SER B O 1
ATOM 2174 N N . ASN B 1 124 ? 6.168 32.562 13.977 1 85.5 124 ASN B N 1
ATOM 2175 C CA . ASN B 1 124 ? 5.352 32.125 12.844 1 85.5 124 ASN B CA 1
ATOM 2176 C C . ASN B 1 124 ? 4.801 30.719 13.039 1 85.5 124 ASN B C 1
ATOM 2178 O O . ASN B 1 124 ? 5.527 29.828 13.453 1 85.5 124 ASN B O 1
ATOM 2182 N N . PRO B 1 125 ? 3.52 30.547 12.875 1 86.31 125 PRO B N 1
ATOM 2183 C CA . PRO B 1 125 ? 2.949 29.203 13.047 1 86.31 125 PRO B CA 1
ATOM 2184 C C . PRO B 1 125 ? 3.609 28.156 12.156 1 86.31 125 PRO B C 1
ATOM 2186 O O . PRO B 1 125 ? 3.607 26.969 12.484 1 86.31 125 PRO B O 1
ATOM 2189 N N . VAL B 1 126 ? 4.074 28.594 11.016 1 86.69 126 VAL B N 1
ATOM 2190 C CA . VAL B 1 126 ? 4.871 27.688 10.18 1 86.69 126 VAL B CA 1
ATOM 2191 C C . VAL B 1 126 ? 6.355 28 10.367 1 86.69 126 VAL B C 1
ATOM 2193 O O . VAL B 1 126 ? 6.844 29.031 9.898 1 86.69 126 VAL B O 1
ATOM 2196 N N . ASN B 1 127 ? 7.035 27.156 11.023 1 88.75 127 ASN B N 1
ATOM 2197 C CA . ASN B 1 127 ? 8.477 27.312 11.203 1 88.75 127 ASN B CA 1
ATOM 2198 C C . ASN B 1 127 ? 9.234 27.062 9.906 1 88.75 127 ASN B C 1
ATOM 2200 O O . ASN B 1 127 ? 9.164 25.984 9.336 1 88.75 127 ASN B O 1
ATOM 2204 N N . PRO B 1 128 ? 9.875 28.141 9.445 1 87.75 128 PRO B N 1
ATOM 2205 C CA . PRO B 1 128 ? 10.594 27.984 8.18 1 87.75 128 PRO B CA 1
ATOM 2206 C C . PRO B 1 128 ? 11.562 26.797 8.203 1 87.75 128 PRO B C 1
ATOM 2208 O O . PRO B 1 128 ? 11.828 26.188 7.164 1 87.75 128 PRO B O 1
ATOM 2211 N N . HIS B 1 129 ? 12.117 26.453 9.352 1 90.56 129 HIS B N 1
ATOM 2212 C CA . HIS B 1 129 ? 13.031 25.312 9.453 1 90.56 129 HIS B CA 1
ATOM 2213 C C . HIS B 1 129 ? 12.328 24 9.133 1 90.56 129 HIS B C 1
ATOM 2215 O O . HIS B 1 129 ? 12.945 23.078 8.617 1 90.56 129 HIS B O 1
ATOM 2221 N N . ASP B 1 130 ? 11.117 23.953 9.453 1 90.38 130 ASP B N 1
ATOM 2222 C CA . ASP B 1 130 ? 10.344 22.766 9.102 1 90.38 130 ASP B CA 1
ATOM 2223 C C . ASP B 1 130 ? 10.195 22.641 7.586 1 90.38 130 ASP B C 1
ATOM 2225 O O . ASP B 1 130 ? 10.234 21.531 7.047 1 90.38 130 ASP B O 1
ATOM 2229 N N . ALA B 1 131 ? 10.008 23.75 6.957 1 90.19 131 ALA B N 1
ATOM 2230 C CA . ALA B 1 131 ? 9.891 23.75 5.5 1 90.19 131 ALA B CA 1
ATOM 2231 C C . ALA B 1 131 ? 11.18 23.281 4.844 1 90.19 131 ALA B C 1
ATOM 2233 O O . ALA B 1 131 ? 11.148 22.531 3.865 1 90.19 131 ALA B O 1
ATOM 2234 N N . ILE B 1 132 ? 12.234 23.703 5.406 1 92.25 132 ILE B N 1
ATOM 2235 C CA . ILE B 1 132 ? 13.539 23.297 4.887 1 92.25 132 ILE B CA 1
ATOM 2236 C C . ILE B 1 132 ? 13.719 21.797 5.078 1 92.25 132 ILE B C 1
ATOM 2238 O O . ILE B 1 132 ? 14.164 21.094 4.16 1 92.25 132 ILE B O 1
ATOM 2242 N N . ALA B 1 133 ? 13.375 21.312 6.227 1 92.5 133 ALA B N 1
ATOM 2243 C CA . ALA B 1 133 ? 13.477 19.875 6.504 1 92.5 133 ALA B CA 1
ATOM 2244 C C . ALA B 1 133 ? 12.648 19.062 5.52 1 92.5 133 ALA B C 1
ATOM 2246 O O . ALA B 1 133 ? 13.102 18.031 5.02 1 92.5 133 ALA B O 1
ATOM 2247 N N . SER B 1 134 ? 11.5 19.547 5.262 1 93.19 134 SER B N 1
ATOM 2248 C CA . SER B 1 134 ? 10.633 18.875 4.301 1 93.19 134 SER B CA 1
ATOM 2249 C C . SER B 1 134 ? 11.25 18.859 2.908 1 93.19 134 SER B C 1
ATOM 2251 O O . SER B 1 134 ? 11.195 17.844 2.207 1 93.19 134 SER B O 1
ATOM 2253 N N . ALA B 1 135 ? 11.805 19.953 2.549 1 94.75 135 ALA B N 1
ATOM 2254 C CA . ALA B 1 135 ? 12.453 20.047 1.244 1 94.75 135 ALA B CA 1
ATOM 2255 C C . ALA B 1 135 ? 13.625 19.078 1.146 1 94.75 135 ALA B C 1
ATOM 2257 O O . ALA B 1 135 ? 13.859 18.484 0.091 1 94.75 135 ALA B O 1
ATOM 2258 N N . GLN B 1 136 ? 14.32 18.953 2.234 1 95.62 136 GLN B N 1
ATOM 2259 C CA . GLN B 1 136 ? 15.445 18.031 2.258 1 95.62 136 GLN B CA 1
ATOM 2260 C C . GLN B 1 136 ? 14.984 16.594 2.045 1 95.62 136 GLN B C 1
ATOM 2262 O O . GLN B 1 136 ? 15.633 15.82 1.332 1 95.62 136 GLN B O 1
ATOM 2267 N N . VAL B 1 137 ? 13.914 16.234 2.637 1 95.56 137 VAL B N 1
ATOM 2268 C CA . VAL B 1 137 ? 13.359 14.891 2.473 1 95.56 137 VAL B CA 1
ATOM 2269 C C . VAL B 1 137 ? 12.945 14.68 1.019 1 95.56 137 VAL B C 1
ATOM 2271 O O . VAL B 1 137 ? 13.203 13.625 0.439 1 95.56 137 VAL B O 1
ATOM 2274 N N . MET B 1 138 ? 12.352 15.703 0.437 1 95.12 138 MET B N 1
ATOM 2275 C CA . MET B 1 138 ? 11.93 15.602 -0.956 1 95.12 138 MET B CA 1
ATOM 2276 C C . MET B 1 138 ? 13.125 15.453 -1.885 1 95.12 138 MET B C 1
ATOM 2278 O O . MET B 1 138 ? 13.078 14.672 -2.842 1 95.12 138 MET B O 1
ATOM 2282 N N . ASP B 1 139 ? 14.133 16.219 -1.583 1 96.75 139 ASP B N 1
ATOM 2283 C CA . ASP B 1 139 ? 15.352 16.094 -2.365 1 96.75 139 ASP B CA 1
ATOM 2284 C C . ASP B 1 139 ? 15.938 14.688 -2.258 1 96.75 139 ASP B C 1
ATOM 2286 O O . ASP B 1 139 ? 16.375 14.109 -3.256 1 96.75 139 ASP B O 1
ATOM 2290 N N . ALA B 1 140 ? 15.953 14.195 -1.055 1 97.06 140 ALA B N 1
ATOM 2291 C CA . ALA B 1 140 ? 16.453 12.836 -0.831 1 97.06 140 ALA B CA 1
ATOM 2292 C C . ALA B 1 140 ? 15.625 11.812 -1.601 1 97.06 140 ALA B C 1
ATOM 2294 O O . ALA B 1 140 ? 16.172 10.859 -2.158 1 97.06 140 ALA B O 1
ATOM 2295 N N . ALA B 1 141 ? 14.336 11.969 -1.606 1 96.06 141 ALA B N 1
ATOM 2296 C CA . ALA B 1 141 ? 13.445 11.07 -2.334 1 96.06 141 ALA B CA 1
ATOM 2297 C C . ALA B 1 141 ? 13.75 11.086 -3.828 1 96.06 141 ALA B C 1
ATOM 2299 O O . ALA B 1 141 ? 13.805 10.031 -4.469 1 96.06 141 ALA B O 1
ATOM 2300 N N . ARG B 1 142 ? 13.945 12.273 -4.352 1 94.75 142 ARG B N 1
ATOM 2301 C CA . ARG B 1 142 ? 14.273 12.398 -5.77 1 94.75 142 ARG B CA 1
ATOM 2302 C C . ARG B 1 142 ? 15.594 11.711 -6.086 1 94.75 142 ARG B C 1
ATOM 2304 O O . ARG B 1 142 ? 15.703 10.992 -7.082 1 94.75 142 ARG B O 1
ATOM 2311 N N . LEU B 1 143 ? 16.547 11.977 -5.223 1 96.31 143 LEU B N 1
ATOM 2312 C CA . LEU B 1 143 ? 17.859 11.352 -5.395 1 96.31 143 LEU B CA 1
ATOM 2313 C C . LEU B 1 143 ? 17.734 9.828 -5.336 1 96.31 143 LEU B C 1
ATOM 2315 O O . LEU B 1 143 ? 18.328 9.125 -6.156 1 96.31 143 LEU B O 1
ATOM 2319 N N . SER B 1 144 ? 17 9.289 -4.367 1 96.5 144 SER B N 1
ATOM 2320 C CA . SER B 1 144 ? 16.766 7.852 -4.215 1 96.5 144 SER B CA 1
ATOM 2321 C C . SER B 1 144 ? 16.156 7.254 -5.477 1 96.5 144 SER B C 1
ATOM 2323 O O . SER B 1 144 ? 16.609 6.223 -5.969 1 96.5 144 SER B O 1
ATOM 2325 N N . ALA B 1 145 ? 15.164 7.887 -5.977 1 93.75 145 ALA B N 1
ATOM 2326 C CA . ALA B 1 145 ? 14.461 7.406 -7.164 1 93.75 145 ALA B CA 1
ATOM 2327 C C . ALA B 1 145 ? 15.391 7.371 -8.375 1 93.75 145 ALA B C 1
ATOM 2329 O O . ALA B 1 145 ? 15.344 6.434 -9.172 1 93.75 145 ALA B O 1
ATOM 2330 N N . ILE B 1 146 ? 16.203 8.375 -8.547 1 92.75 146 ILE B N 1
ATOM 2331 C CA . ILE B 1 146 ? 17.078 8.516 -9.703 1 92.75 146 ILE B CA 1
ATOM 2332 C C . ILE B 1 146 ? 18.203 7.488 -9.609 1 92.75 146 ILE B C 1
ATOM 2334 O O . ILE B 1 146 ? 18.547 6.84 -10.609 1 92.75 146 ILE B O 1
ATOM 2338 N N . GLU B 1 147 ? 18.719 7.277 -8.414 1 94.94 147 GLU B N 1
ATOM 2339 C CA . GLU B 1 147 ? 19.922 6.469 -8.289 1 94.94 147 GLU B CA 1
ATOM 2340 C C . GLU B 1 147 ? 19.594 5.039 -7.867 1 94.94 147 GLU B C 1
ATOM 2342 O O . GLU B 1 147 ? 20.453 4.168 -7.863 1 94.94 147 GLU B O 1
ATOM 2347 N N . GLY B 1 148 ? 18.438 4.797 -7.445 1 93.31 148 GLY B N 1
ATOM 2348 C CA . GLY B 1 148 ? 18.031 3.461 -7.039 1 93.31 148 GLY B CA 1
ATOM 2349 C C . GLY B 1 148 ? 18.703 3.004 -5.754 1 93.31 148 GLY B C 1
ATOM 2350 O O . GLY B 1 148 ? 19.156 1.861 -5.652 1 93.31 148 GLY B O 1
ATOM 2351 N N . ARG B 1 149 ? 18.797 3.947 -4.797 1 95.75 149 ARG B N 1
ATOM 2352 C CA . ARG B 1 149 ? 19.422 3.619 -3.52 1 95.75 149 ARG B CA 1
ATOM 2353 C C . ARG B 1 149 ? 18.688 4.312 -2.367 1 95.75 149 ARG B C 1
ATOM 2355 O O . ARG B 1 149 ? 17.984 5.301 -2.574 1 95.75 149 ARG B O 1
ATOM 2362 N N . VAL B 1 150 ? 18.969 3.812 -1.176 1 96.88 150 VAL B N 1
ATOM 2363 C CA . VAL B 1 150 ? 18.469 4.453 0.032 1 96.88 150 VAL B CA 1
ATOM 2364 C C . VAL B 1 150 ? 19.328 5.664 0.379 1 96.88 150 VAL B C 1
ATOM 2366 O O . VAL B 1 150 ? 20.562 5.586 0.324 1 96.88 150 VAL B O 1
ATOM 2369 N N . VAL B 1 151 ? 18.672 6.758 0.752 1 97.44 151 VAL B N 1
ATOM 2370 C CA . VAL B 1 151 ? 19.391 7.969 1.155 1 97.44 151 VAL B CA 1
ATOM 2371 C C . VAL B 1 151 ? 19.219 8.195 2.656 1 97.44 151 VAL B C 1
ATOM 2373 O O . VAL B 1 151 ? 18.094 8.203 3.164 1 97.44 151 VAL B O 1
ATOM 2376 N N . VAL B 1 152 ? 20.328 8.359 3.338 1 96.12 152 VAL B N 1
ATOM 2377 C CA . VAL B 1 152 ? 20.281 8.594 4.777 1 96.12 152 VAL B CA 1
ATOM 2378 C C . VAL B 1 152 ? 20.438 10.086 5.062 1 96.12 152 VAL B C 1
ATOM 2380 O O . VAL B 1 152 ? 21.344 10.734 4.539 1 96.12 152 VAL B O 1
ATOM 2383 N N . LEU B 1 153 ? 19.547 10.547 5.898 1 92.88 153 LEU B N 1
ATOM 2384 C CA . LEU B 1 153 ? 19.609 11.945 6.316 1 92.88 153 LEU B CA 1
ATOM 2385 C C . LEU B 1 153 ? 20.078 12.055 7.766 1 92.88 153 LEU B C 1
ATOM 2387 O O . LEU B 1 153 ? 19.859 11.148 8.57 1 92.88 153 LEU B O 1
#

Solvent-accessible surface area (backbone atoms only — not comparable to full-atom values): 17305 Å² total; per-residue (Å²): 63,25,35,28,44,73,37,52,81,39,93,82,43,84,55,74,26,33,40,40,36,40,36,46,44,95,89,69,52,72,47,79,45,73,51,52,77,69,47,80,66,96,60,65,64,41,75,47,77,53,96,81,23,32,38,36,27,53,70,76,75,61,48,58,59,40,44,74,73,68,46,43,62,81,78,44,44,88,55,40,31,53,65,54,78,90,57,34,23,40,38,34,39,80,90,44,70,45,76,41,84,61,74,64,47,60,76,62,53,57,54,54,39,39,49,47,13,67,73,66,71,45,71,58,75,70,51,66,67,56,54,50,53,52,49,51,51,50,50,35,27,53,51,7,35,76,68,62,35,52,33,79,122,63,26,34,29,44,70,38,51,84,37,95,84,43,84,55,73,26,32,41,40,37,40,37,46,44,94,88,68,53,73,47,77,47,73,50,52,76,70,46,80,66,95,62,64,63,40,74,47,75,51,99,81,22,32,38,36,27,52,70,76,77,62,47,57,60,39,44,73,71,68,47,41,60,79,79,44,46,87,54,41,32,54,66,56,77,91,57,35,24,41,37,34,40,79,90,46,71,45,77,41,84,62,73,64,48,62,78,60,53,56,55,54,40,38,48,47,12,67,72,64,71,46,71,59,75,70,49,66,68,56,55,51,53,51,48,51,51,52,52,36,27,52,50,7,36,75,68,64,36,52,32,76,122

Radius of gyration: 24.35 Å; Cα contacts (8 Å, |Δi|>4): 473; chains: 2; bounding box: 44×82×44 Å

Secondary structure (DSSP, 8-state):
-EEEEEEESSTT--SEEEEEEEEE-TTS-EEEEEEESS------SEEEEETTEEEEE-S--HHHHHHHTT--HHHHGGGTTPPPGGG-EEEEETTEEEEEPPPPP-THHHHHHHHHHHHHT---SS-HHHHHHHHHHHHHHHHHHHHTS-B--/-EEEEEEESSTT--SEEEEEEEEE-TTS-EEEEEEESS------SEEEEETTEEEEE-S--HHHHHHHTT--HHHHGGGTTPPPGGG-EEEEETTEEEEEPPPPP-THHHHHHHHHHHHTT---SS-HHHHHHHHHHHHHHHHHHHHTS-B--

Sequence (306 aa):
MVYAELQFAAPQDELDHTFFVSLSHASGVTSHLSGSCLQNSAKPRFRVSGAKGCYSVDGLDGQEEAAFAGLTPKSEGERWGVEEHRRWGWFEQGEHRERVPSERGCWLEFYRQLQSAVDERSSNPVNPHDAIASAQVMDAARLSAIEGRVVVLMVYAELQFAAPQDELDHTFFVSLSHASGVTSHLSGSCLQNSAKPRFRVSGAKGCYSVDGLDGQEEAAFAGLTPKSEGERWGVEEHRRWGWFEQGEHRERVPSERGCWLEFYRQLQSAVDERSSNPVNPHDAIASAQVMDAARLSAIEGRVVVL

Foldseek 3Di:
DKAKAFDDPDPPGPDGFKMWMWDQDPVRDIDIDIDGNPDDDFDFPDWDDDPFWIKTFHDDFCQVVCVVVVHDCVNCPPNRQFDDQVRFIWTDGVPDIDGDGDDRDDPCVQVVQCVCCVVVVHDRPDDVVVVVVVVVSVVQNVVNNVVVDHDDD/DKAKAFDDPDPVGPDTFKMWMWDQDPVRDIDIDIDGNPDPDFDFPDWDDDPFWIKTFHDDFCQVVCVVVVHDCVNCPPNHQFDDQVRFIWTDGVPDIDGDGDDRDDPCVQVVQCVCCVVVVHDRPDDVVVVVVVVVSVVQNVVNNVVVDHDDD

InterPro domains:
  IPR004104 Gfo/Idh/MocA-like oxidoreductase, C-terminal [PF02894] (11-151)
  IPR051317 Gfo/Idh/MocA family oxidoreductases [PTHR43708] (8-151)

pLDDT: mean 87.34, std 9.52, range [54.81, 97.56]

Nearest PDB structures (foldseek):
  3hnp-assembly1_C  TM=8.257E-01  e=4.557E-07  Bacillus cereus ATCC 14579
  3fd8-assembly1_F  TM=7.956E-01  e=1.490E-06  Enterococcus faecalis
  3hnp-assembly1_D  TM=8.246E-01  e=3.414E-06  Bacillus cereus ATCC 14579
  3hnp-assembly1_E  TM=8.063E-01  e=4.327E-06  Bacillus cereus ATCC 14579
  3hnp-assembly1_F  TM=7.962E-01  e=1.184E-05  Bacillus cereus ATCC 14579